Protein AF-A0AAE9FJ10-F1 (afdb_monomer)

Nearest PDB structures (foldseek):
  8vt9-assembly1_A  TM=3.790E-01  e=1.378E-01  Spirochaeta thermophila
  8vta-assembly1_A  TM=3.834E-01  e=5.615E-01  Spirochaeta thermophila
  8eow-assembly1_A  TM=3.444E-01  e=1.034E+00  Rattus norvegicus

Radius of gyration: 51.9 Å; Cα contacts (8 Å, |Δi|>4): 122; chains: 1; bounding box: 104×44×134 Å

Structure (mmCIF, N/CA/C/O backbone):
data_AF-A0AAE9FJ10-F1
#
_entry.id   AF-A0AAE9FJ10-F1
#
loop_
_atom_site.group_PDB
_atom_site.id
_atom_site.type_symbol
_atom_site.label_atom_id
_atom_site.label_alt_id
_atom_site.label_comp_id
_atom_site.label_asym_id
_atom_site.label_entity_id
_atom_site.label_seq_id
_atom_site.pdbx_PDB_ins_code
_atom_site.Cartn_x
_atom_site.Cartn_y
_atom_site.Cartn_z
_atom_site.occupancy
_atom_site.B_iso_or_equiv
_atom_site.auth_seq_id
_atom_site.auth_comp_id
_atom_site.auth_asym_id
_atom_site.auth_atom_id
_atom_site.pdbx_PDB_model_num
ATOM 1 N N . MET A 1 1 ? 11.210 -9.585 -12.252 1.00 78.69 1 MET A N 1
ATOM 2 C CA . MET A 1 1 ? 11.076 -10.349 -13.511 1.00 78.69 1 MET A CA 1
ATOM 3 C C . MET A 1 1 ? 10.636 -9.478 -14.686 1.00 78.69 1 MET A C 1
ATOM 5 O O . MET A 1 1 ? 11.387 -9.402 -15.641 1.00 78.69 1 MET A O 1
ATOM 9 N N . GLY A 1 2 ? 9.496 -8.771 -14.641 1.00 79.81 2 GLY A N 1
ATOM 10 C CA . GLY A 1 2 ? 9.079 -7.911 -15.772 1.00 79.81 2 GLY A CA 1
ATOM 11 C C . GLY A 1 2 ? 10.083 -6.798 -16.115 1.00 79.81 2 GLY A C 1
ATOM 12 O O . GLY A 1 2 ? 10.540 -6.700 -17.246 1.00 79.81 2 GLY A O 1
ATOM 13 N N . ALA A 1 3 ? 10.518 -6.027 -15.112 1.00 83.69 3 ALA A N 1
ATOM 14 C CA . ALA A 1 3 ? 11.478 -4.932 -15.294 1.00 83.69 3 ALA A CA 1
ATOM 15 C C . ALA A 1 3 ? 12.830 -5.382 -15.880 1.00 83.69 3 ALA A C 1
ATOM 17 O O . ALA A 1 3 ? 13.395 -4.701 -16.726 1.00 83.69 3 ALA A O 1
ATOM 18 N N . THR A 1 4 ? 13.336 -6.545 -15.462 1.00 85.75 4 THR A N 1
ATOM 19 C CA . THR A 1 4 ? 14.620 -7.083 -15.938 1.00 85.75 4 THR A CA 1
ATOM 20 C C . THR A 1 4 ? 14.556 -7.513 -17.401 1.00 85.75 4 THR A C 1
ATOM 22 O O . THR A 1 4 ? 15.515 -7.299 -18.131 1.00 85.75 4 THR A O 1
ATOM 25 N N . VAL A 1 5 ? 13.422 -8.068 -17.843 1.00 85.19 5 VAL A N 1
ATOM 26 C CA . VAL A 1 5 ? 13.208 -8.457 -19.248 1.00 85.19 5 VAL A CA 1
ATOM 27 C C . VAL A 1 5 ? 13.108 -7.225 -20.150 1.00 85.19 5 VAL A C 1
ATOM 29 O O . VAL A 1 5 ? 13.687 -7.212 -21.228 1.00 85.19 5 VAL A O 1
ATOM 32 N N . ILE A 1 6 ? 12.438 -6.166 -19.691 1.00 84.50 6 ILE A N 1
ATOM 33 C CA . ILE A 1 6 ? 12.304 -4.913 -20.451 1.00 84.50 6 ILE A CA 1
ATOM 34 C C . ILE A 1 6 ? 13.652 -4.206 -20.594 1.00 84.50 6 ILE A C 1
ATOM 36 O O . ILE A 1 6 ? 13.989 -3.749 -21.681 1.00 84.50 6 ILE A O 1
ATOM 40 N N . ILE A 1 7 ? 14.451 -4.162 -19.523 1.00 86.25 7 ILE A N 1
ATOM 41 C CA . ILE A 1 7 ? 15.819 -3.630 -19.592 1.00 86.25 7 ILE A CA 1
ATOM 42 C C . ILE A 1 7 ? 16.632 -4.426 -20.605 1.00 86.25 7 ILE A C 1
ATOM 44 O O . ILE A 1 7 ? 17.299 -3.828 -21.435 1.00 86.25 7 ILE A O 1
ATOM 48 N N . TRP A 1 8 ? 16.553 -5.755 -20.572 1.00 85.56 8 TRP A N 1
ATOM 49 C CA . TRP A 1 8 ? 17.304 -6.591 -21.503 1.00 85.56 8 TRP A CA 1
ATOM 50 C C . TRP A 1 8 ? 16.895 -6.370 -22.968 1.00 85.56 8 TRP A C 1
ATOM 52 O O . TRP A 1 8 ? 17.758 -6.280 -23.830 1.00 85.56 8 TRP A O 1
ATOM 62 N N . LEU A 1 9 ? 15.598 -6.224 -23.254 1.00 83.19 9 LEU A N 1
ATOM 63 C CA . LEU A 1 9 ? 15.103 -6.014 -24.620 1.00 83.19 9 LEU A CA 1
ATOM 64 C C . LEU A 1 9 ? 15.388 -4.609 -25.173 1.00 83.19 9 LEU A C 1
ATOM 66 O O . LEU A 1 9 ? 15.577 -4.460 -26.377 1.00 83.19 9 LEU A O 1
ATOM 70 N N . GLU A 1 10 ? 15.387 -3.581 -24.323 1.00 85.12 10 GLU A N 1
ATOM 71 C CA . GLU A 1 10 ? 15.365 -2.186 -24.780 1.00 85.12 10 GLU A CA 1
ATOM 72 C C . GLU A 1 10 ? 16.675 -1.428 -24.508 1.00 85.12 10 GLU A C 1
ATOM 74 O O . GLU A 1 10 ? 17.009 -0.488 -25.235 1.00 85.12 10 GLU A O 1
ATOM 79 N N . ALA A 1 11 ? 17.452 -1.823 -23.491 1.00 82.50 11 ALA A N 1
ATOM 80 C CA . ALA A 1 11 ? 18.671 -1.106 -23.122 1.00 82.50 11 ALA A CA 1
ATOM 81 C C . ALA A 1 11 ? 19.743 -1.186 -24.213 1.00 82.50 11 ALA A C 1
ATOM 83 O O . ALA A 1 11 ? 20.389 -0.174 -24.490 1.00 82.50 11 ALA A O 1
ATOM 84 N N . ASP A 1 12 ? 19.904 -2.347 -24.851 1.00 81.25 12 ASP A N 1
ATOM 85 C CA . ASP A 1 12 ? 20.911 -2.542 -25.896 1.00 81.25 12 ASP A CA 1
ATOM 86 C C . ASP A 1 12 ? 20.586 -1.705 -27.142 1.00 81.25 12 ASP A C 1
ATOM 88 O O . ASP A 1 12 ? 21.457 -1.003 -27.658 1.00 81.25 12 ASP A O 1
ATOM 92 N N . HIS A 1 13 ? 19.312 -1.656 -27.549 1.00 83.19 13 HIS A N 1
ATOM 93 C CA . HIS A 1 13 ? 18.869 -0.848 -28.687 1.00 83.19 13 HIS A CA 1
ATOM 94 C C . HIS A 1 13 ? 19.060 0.661 -28.450 1.00 83.19 13 HIS A C 1
ATOM 96 O O . HIS A 1 13 ? 19.569 1.381 -29.316 1.00 83.19 13 HIS A O 1
ATOM 102 N N . GLU A 1 14 ? 18.700 1.162 -27.261 1.00 81.75 14 GLU A N 1
ATOM 103 C CA . GLU A 1 14 ? 18.883 2.580 -26.927 1.00 81.75 14 GLU A CA 1
ATOM 104 C C . GLU A 1 14 ? 20.377 2.954 -26.862 1.00 81.75 14 GLU A C 1
ATOM 106 O O . GLU A 1 14 ? 20.779 4.033 -27.315 1.00 81.75 14 GLU A O 1
ATOM 111 N N . LEU A 1 15 ? 21.216 2.055 -26.335 1.00 82.00 15 LEU A N 1
ATOM 112 C CA . LEU A 1 15 ? 22.665 2.239 -26.267 1.00 82.00 15 LEU A CA 1
ATOM 113 C C . LEU A 1 15 ? 23.307 2.250 -27.653 1.00 82.00 15 LEU A C 1
ATOM 115 O O . LEU A 1 15 ? 24.164 3.096 -27.911 1.00 82.00 15 LEU A O 1
ATOM 119 N N . GLU A 1 16 ? 22.903 1.360 -28.554 1.00 82.75 16 GLU A N 1
ATOM 120 C CA . GLU A 1 16 ? 23.388 1.337 -29.936 1.00 82.75 16 GLU A CA 1
ATOM 121 C C . GLU A 1 16 ? 23.008 2.612 -30.692 1.00 82.75 16 GLU A C 1
ATOM 123 O O . GLU A 1 16 ? 23.864 3.223 -31.337 1.00 82.75 16 GLU A O 1
ATOM 128 N N . GLY A 1 17 ? 21.770 3.090 -30.535 1.00 82.31 17 GLY A N 1
ATOM 129 C CA . GLY A 1 17 ? 21.327 4.352 -31.130 1.00 82.31 17 GLY A CA 1
ATOM 130 C C . GLY A 1 17 ? 22.116 5.564 -30.622 1.00 82.31 17 GLY A C 1
ATOM 131 O O . GLY A 1 17 ? 22.487 6.443 -31.407 1.00 82.31 17 GLY A O 1
ATOM 132 N N . LYS A 1 18 ? 22.427 5.614 -29.318 1.00 82.44 18 LYS A N 1
ATOM 133 C CA . LYS A 1 18 ? 23.282 6.667 -28.738 1.00 82.44 18 LYS A CA 1
ATOM 134 C C . LYS A 1 18 ? 24.721 6.557 -29.233 1.00 82.44 18 LYS A C 1
ATOM 136 O O . LYS A 1 18 ? 25.281 7.562 -29.663 1.00 82.44 18 LYS A O 1
ATOM 141 N N . LYS A 1 19 ? 25.296 5.352 -29.245 1.00 82.69 19 LYS A N 1
ATOM 142 C CA . LYS A 1 19 ? 26.654 5.099 -29.750 1.00 82.69 19 LYS A CA 1
ATOM 143 C C . LYS A 1 19 ? 26.796 5.495 -31.216 1.00 82.69 19 LYS A C 1
ATOM 145 O O . LYS A 1 19 ? 27.788 6.124 -31.560 1.00 82.69 19 LYS A O 1
ATOM 150 N N . ALA A 1 20 ? 25.811 5.196 -32.063 1.00 84.69 20 ALA A N 1
ATOM 151 C CA . ALA A 1 20 ? 25.829 5.579 -33.474 1.00 84.69 20 ALA A CA 1
ATOM 152 C C . ALA A 1 20 ? 25.825 7.106 -33.661 1.00 84.69 20 ALA A C 1
ATOM 154 O O . ALA A 1 20 ? 26.618 7.635 -34.438 1.00 84.69 20 ALA A O 1
ATOM 155 N N . LYS A 1 21 ? 24.990 7.828 -32.901 1.00 84.06 21 LYS A N 1
ATOM 156 C CA . LYS A 1 21 ? 24.951 9.301 -32.925 1.00 84.06 21 LYS A CA 1
ATOM 157 C C . LYS A 1 21 ? 26.257 9.916 -32.429 1.00 84.06 21 LYS A C 1
ATOM 159 O O . LYS A 1 21 ? 26.791 10.810 -33.075 1.00 84.06 21 LYS A O 1
ATOM 164 N N . VAL A 1 22 ? 26.784 9.419 -31.310 1.00 83.69 22 VAL A N 1
ATOM 165 C CA . VAL A 1 22 ? 28.058 9.888 -30.745 1.00 83.69 22 VAL A CA 1
ATOM 166 C C . VAL A 1 22 ? 29.213 9.592 -31.699 1.00 83.69 22 VAL A C 1
ATOM 168 O O . VAL A 1 22 ? 30.055 10.459 -31.906 1.00 83.69 22 VAL A O 1
ATOM 171 N N . LYS A 1 23 ? 29.225 8.418 -32.341 1.00 84.25 23 LYS A N 1
ATOM 172 C CA . LYS A 1 23 ? 30.220 8.060 -33.357 1.00 84.25 23 LYS A CA 1
ATOM 173 C C . LYS A 1 23 ? 30.175 9.018 -34.546 1.00 84.25 23 LYS A C 1
ATOM 175 O O . LYS A 1 23 ? 31.208 9.551 -34.911 1.00 84.25 23 LYS A O 1
ATOM 180 N N . HIS A 1 24 ? 28.991 9.311 -35.079 1.00 84.75 24 HIS A N 1
ATOM 181 C CA . HIS A 1 24 ? 28.839 10.267 -3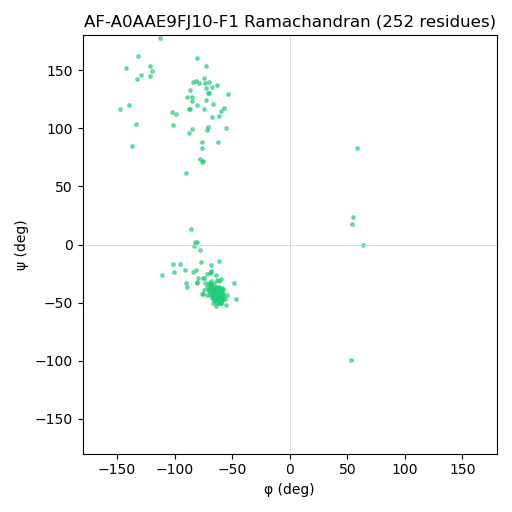6.179 1.00 84.75 24 HIS A CA 1
ATOM 182 C C . HIS A 1 24 ? 29.346 11.671 -35.811 1.00 84.75 24 HIS A C 1
ATOM 184 O O . HIS A 1 24 ? 30.026 12.328 -36.593 1.00 84.75 24 HIS A O 1
ATOM 190 N N . VAL A 1 25 ? 29.037 12.130 -34.597 1.00 84.38 25 VAL A N 1
ATOM 191 C CA . VAL A 1 25 ? 29.539 13.406 -34.075 1.00 84.38 25 VAL A CA 1
ATOM 192 C C . VAL A 1 25 ? 31.066 13.379 -33.954 1.00 84.38 25 VAL A C 1
ATOM 194 O O . VAL A 1 25 ? 31.731 14.316 -34.389 1.00 84.38 25 VAL A O 1
ATOM 197 N N . PHE A 1 26 ? 31.629 12.296 -33.420 1.00 82.44 26 PHE A N 1
ATOM 198 C CA . PHE A 1 26 ? 33.073 12.106 -33.305 1.00 82.44 26 PHE A CA 1
ATOM 199 C C . PHE A 1 26 ? 33.769 12.080 -34.673 1.00 82.44 26 PHE A C 1
ATOM 201 O O . PHE A 1 26 ? 34.799 12.730 -34.839 1.00 82.44 26 PHE A O 1
ATOM 208 N N . ASP A 1 27 ? 33.179 11.411 -35.665 1.00 85.50 27 ASP A N 1
ATOM 209 C CA . ASP A 1 27 ? 33.692 11.360 -37.034 1.00 85.50 27 ASP A CA 1
ATOM 210 C C . ASP A 1 27 ? 33.761 12.779 -37.637 1.00 85.50 27 ASP A C 1
ATOM 212 O O . ASP A 1 27 ? 34.800 13.158 -38.181 1.00 85.50 27 ASP A O 1
ATOM 216 N N . ILE A 1 28 ? 32.729 13.615 -37.443 1.00 85.69 28 ILE A N 1
ATOM 217 C CA . ILE A 1 28 ? 32.726 15.028 -37.876 1.00 85.69 28 ILE A CA 1
ATOM 218 C C . ILE A 1 28 ? 33.820 15.837 -37.168 1.00 85.69 28 ILE A C 1
ATOM 220 O O . ILE A 1 28 ? 34.573 16.560 -37.820 1.00 85.69 28 ILE A O 1
ATOM 224 N N . TYR A 1 29 ? 33.941 15.720 -35.843 1.00 80.62 29 TYR A N 1
ATOM 225 C CA . TYR A 1 29 ? 34.982 16.437 -35.101 1.00 80.62 29 TYR A CA 1
ATOM 226 C C . TYR A 1 29 ? 36.383 16.022 -35.544 1.00 80.62 29 TYR A C 1
ATOM 228 O O . TYR A 1 29 ? 37.241 16.883 -35.713 1.00 80.62 29 TYR A O 1
ATOM 236 N N . SER A 1 30 ? 36.610 14.729 -35.780 1.00 75.19 30 SER A N 1
ATOM 237 C CA . SER A 1 30 ? 37.900 14.228 -36.256 1.00 75.19 30 SER A CA 1
ATOM 238 C C . SER A 1 30 ? 38.261 14.791 -37.634 1.00 75.19 30 SER A C 1
ATOM 240 O O . SER A 1 30 ? 39.413 15.153 -37.860 1.00 75.19 30 SER A O 1
ATOM 242 N N . GLN A 1 31 ? 37.277 14.953 -38.528 1.00 83.62 31 GLN A N 1
ATOM 243 C CA . GLN A 1 31 ? 37.478 15.598 -39.826 1.00 83.62 31 GLN A CA 1
ATOM 244 C C . GLN A 1 31 ? 37.866 17.068 -39.663 1.00 83.62 31 GLN A C 1
ATOM 246 O O . GLN A 1 31 ? 38.857 17.496 -40.249 1.00 83.62 31 GLN A O 1
ATOM 251 N N . ILE A 1 32 ? 37.142 17.816 -38.823 1.00 82.31 32 ILE A N 1
ATOM 252 C CA . ILE A 1 32 ? 37.428 19.233 -38.560 1.00 82.31 32 ILE A CA 1
ATOM 253 C C . ILE A 1 32 ? 38.824 19.394 -37.947 1.00 82.31 32 ILE A C 1
ATOM 255 O O . ILE A 1 32 ? 39.606 20.215 -38.416 1.00 82.31 32 ILE A O 1
ATOM 259 N N . ILE A 1 33 ? 39.164 18.589 -36.937 1.00 77.12 33 ILE A N 1
ATOM 260 C CA . ILE A 1 33 ? 40.467 18.640 -36.263 1.00 77.12 33 ILE A CA 1
ATOM 261 C C . ILE A 1 33 ? 41.593 18.335 -37.258 1.00 77.12 33 ILE A C 1
ATOM 263 O O . ILE A 1 33 ? 42.523 19.132 -37.383 1.00 77.12 33 ILE A O 1
ATOM 267 N N . ASN A 1 34 ? 41.479 17.254 -38.034 1.00 75.44 34 ASN A N 1
ATOM 268 C CA . ASN A 1 34 ? 42.475 16.897 -39.047 1.00 75.44 34 ASN A CA 1
ATOM 269 C C . ASN A 1 34 ? 42.652 18.004 -40.100 1.00 75.44 34 ASN A C 1
ATOM 271 O O . ASN A 1 34 ? 43.779 18.308 -40.491 1.00 75.44 34 ASN A O 1
ATOM 275 N N . GLU A 1 35 ? 41.562 18.654 -40.522 1.00 79.00 35 GLU A N 1
ATOM 276 C CA . GLU A 1 35 ? 41.611 19.775 -41.465 1.00 79.00 35 GLU A CA 1
ATOM 277 C C . GLU A 1 35 ? 42.257 21.030 -40.845 1.00 79.00 35 GLU A C 1
ATOM 279 O O . GLU A 1 35 ? 43.009 21.743 -41.513 1.00 79.00 35 GLU A O 1
ATOM 284 N N . THR A 1 36 ? 42.016 21.299 -39.558 1.00 73.88 36 THR A N 1
ATOM 285 C CA . THR A 1 36 ? 42.642 22.425 -38.843 1.00 73.88 36 THR A CA 1
ATOM 286 C C . THR A 1 36 ? 44.136 22.213 -38.591 1.00 73.88 36 THR A C 1
ATOM 288 O O . THR A 1 36 ? 44.913 23.145 -38.790 1.00 73.88 36 THR A O 1
ATOM 291 N N . ILE A 1 37 ? 44.564 20.994 -38.246 1.00 70.12 37 ILE A N 1
ATOM 292 C CA . ILE A 1 37 ? 45.979 20.647 -38.034 1.00 70.12 37 ILE A CA 1
ATOM 293 C C . ILE A 1 37 ? 46.754 20.737 -39.355 1.00 70.12 37 ILE A C 1
ATOM 295 O O . ILE A 1 37 ? 47.835 21.328 -39.393 1.00 70.12 37 ILE A O 1
ATOM 299 N N . ALA A 1 38 ? 46.169 20.252 -40.459 1.00 71.75 38 ALA A N 1
ATOM 300 C CA . ALA A 1 38 ? 46.759 20.366 -41.794 1.00 71.75 38 ALA A CA 1
ATOM 301 C C . ALA A 1 38 ? 46.981 21.826 -42.231 1.00 71.75 38 ALA A C 1
ATOM 303 O O . ALA A 1 38 ? 47.912 22.110 -42.984 1.00 71.75 38 ALA A O 1
ATOM 304 N N . ARG A 1 39 ? 46.153 22.764 -41.747 1.00 73.75 39 ARG A N 1
ATOM 305 C CA . ARG A 1 39 ? 46.313 24.204 -42.003 1.00 73.75 39 ARG A CA 1
ATOM 306 C C . ARG A 1 39 ? 47.284 24.906 -41.051 1.00 73.75 39 ARG A C 1
ATOM 308 O O . ARG A 1 39 ? 47.778 25.971 -41.414 1.00 73.75 39 ARG A O 1
ATOM 315 N N . ARG A 1 40 ? 47.528 24.375 -39.847 1.00 68.81 40 ARG A N 1
ATOM 316 C CA . ARG A 1 40 ? 48.243 25.098 -38.778 1.00 68.81 40 ARG A CA 1
ATOM 317 C C . ARG A 1 40 ? 49.715 24.719 -38.621 1.00 68.81 40 ARG A C 1
ATOM 319 O O . ARG A 1 40 ? 50.472 25.552 -38.144 1.00 68.81 40 ARG A O 1
ATOM 326 N N . GLY A 1 41 ? 50.141 23.530 -39.049 1.00 62.22 41 GLY A N 1
ATOM 327 C CA . GLY A 1 41 ? 51.563 23.153 -39.119 1.00 62.22 41 GLY A CA 1
ATOM 328 C C . GLY A 1 41 ? 52.331 23.085 -37.788 1.00 62.22 41 GLY A C 1
ATOM 329 O O . GLY A 1 41 ? 53.507 22.741 -37.813 1.00 62.22 41 GLY A O 1
ATOM 330 N N . ASP A 1 42 ? 51.697 23.367 -36.648 1.00 60.97 42 ASP A N 1
ATOM 331 C CA . ASP A 1 42 ? 52.296 23.275 -35.316 1.00 60.97 42 ASP A CA 1
ATOM 332 C C . ASP A 1 42 ? 51.266 22.688 -34.336 1.00 60.97 42 ASP A C 1
ATOM 334 O O . ASP A 1 42 ? 50.144 23.194 -34.212 1.00 60.97 42 ASP A O 1
ATOM 338 N N . GLY A 1 43 ? 51.611 21.549 -33.733 1.00 62.72 43 GLY A N 1
ATOM 339 C CA . GLY A 1 43 ? 50.733 20.737 -32.890 1.00 62.72 43 GLY A CA 1
ATOM 340 C C . GLY A 1 43 ? 50.729 21.244 -31.453 1.00 62.72 43 GLY A C 1
ATOM 341 O O . GLY A 1 43 ? 51.642 20.947 -30.689 1.00 62.72 43 GLY A O 1
ATOM 342 N N . GLY A 1 44 ? 49.707 22.021 -31.092 1.00 58.62 44 GLY A N 1
ATOM 343 C CA . GLY A 1 44 ? 49.563 22.602 -29.757 1.00 58.62 44 GLY A CA 1
ATOM 344 C C . GLY A 1 44 ? 48.867 21.683 -28.743 1.00 58.62 44 GLY A C 1
ATOM 345 O O . GLY A 1 44 ? 47.775 21.174 -28.985 1.00 58.62 44 GLY A O 1
ATOM 346 N N . GLU A 1 45 ? 49.454 21.571 -27.550 1.00 62.19 45 GLU A N 1
ATOM 347 C CA . GLU A 1 45 ? 49.000 20.791 -26.378 1.00 62.19 45 GLU A CA 1
ATOM 348 C C . GLU A 1 45 ? 47.621 21.220 -25.800 1.00 62.19 45 GLU A C 1
ATOM 350 O O . GLU A 1 45 ? 46.970 20.488 -25.046 1.00 62.19 45 GLU A O 1
ATOM 355 N N . SER A 1 46 ? 47.108 22.392 -26.197 1.00 60.28 46 SER A N 1
ATOM 356 C CA . SER A 1 46 ? 45.763 22.880 -25.842 1.00 60.28 46 SER A CA 1
ATOM 357 C C . SER A 1 46 ? 44.622 22.133 -26.545 1.00 60.28 46 SER A C 1
ATOM 359 O O . SER A 1 46 ? 43.497 22.083 -26.035 1.00 60.28 46 SER A O 1
ATOM 361 N N . ASP A 1 47 ? 44.891 21.547 -27.711 1.00 66.50 47 ASP A N 1
ATOM 362 C CA . ASP A 1 47 ? 43.858 20.897 -28.521 1.00 66.50 47 ASP A CA 1
ATOM 363 C C . ASP A 1 47 ? 43.559 19.483 -27.990 1.00 66.50 47 ASP A C 1
ATOM 365 O O . ASP A 1 47 ? 42.404 19.049 -27.971 1.00 66.50 47 ASP A O 1
ATOM 369 N N . GLU A 1 48 ? 44.564 18.803 -27.425 1.00 67.62 48 GLU A N 1
ATOM 370 C CA . GLU A 1 48 ? 44.417 17.476 -26.809 1.00 67.62 48 GLU A CA 1
ATOM 371 C C . GLU A 1 48 ? 43.625 17.517 -25.493 1.00 67.62 48 GLU A C 1
ATOM 373 O O . GLU A 1 48 ? 42.760 16.670 -25.243 1.00 67.62 48 GLU A O 1
ATOM 378 N N . THR A 1 49 ? 43.856 18.536 -24.660 1.00 69.81 49 THR A N 1
ATOM 379 C CA . THR A 1 49 ? 43.102 18.739 -23.411 1.00 69.81 49 THR A CA 1
ATOM 380 C C . THR A 1 49 ? 41.639 19.083 -23.689 1.00 69.81 49 THR A C 1
ATOM 382 O O . THR A 1 49 ? 40.739 18.534 -23.044 1.00 69.81 49 THR A O 1
ATOM 385 N N . THR A 1 50 ? 41.380 19.907 -24.707 1.00 71.06 50 THR A N 1
ATOM 386 C CA . THR A 1 50 ? 40.020 20.250 -25.148 1.00 71.06 50 THR A CA 1
ATOM 387 C C . THR A 1 50 ? 39.292 19.031 -25.728 1.00 71.06 50 THR A C 1
ATOM 389 O O . THR A 1 50 ? 38.140 18.770 -25.370 1.00 71.06 50 THR A O 1
ATOM 392 N N . ALA A 1 51 ? 39.971 18.218 -26.544 1.00 71.44 51 ALA A N 1
ATOM 393 C CA . ALA A 1 51 ? 39.418 16.972 -27.074 1.00 71.44 51 ALA A CA 1
ATOM 394 C C . ALA A 1 51 ? 39.076 15.970 -25.957 1.00 71.44 51 ALA A C 1
ATOM 396 O O . ALA A 1 51 ? 37.997 15.373 -25.963 1.00 71.44 51 ALA A O 1
ATOM 397 N N . CYS A 1 52 ? 39.944 15.825 -24.951 1.00 70.56 52 CYS A N 1
ATOM 398 C CA . CYS A 1 52 ? 39.720 14.922 -23.821 1.00 70.56 52 CYS A CA 1
ATOM 399 C C . CYS A 1 52 ? 38.491 15.324 -22.981 1.00 70.56 52 CYS A C 1
ATOM 401 O O . CYS A 1 52 ? 37.683 14.468 -22.606 1.00 70.56 52 CYS A O 1
ATOM 403 N N . ILE A 1 53 ? 38.290 16.626 -22.745 1.00 76.62 53 ILE A N 1
ATOM 404 C CA . ILE A 1 53 ? 37.113 17.160 -22.038 1.00 76.62 53 ILE A CA 1
ATOM 405 C C . ILE A 1 53 ? 35.822 16.882 -22.821 1.00 76.62 53 ILE A C 1
ATOM 407 O O . ILE A 1 53 ? 34.830 16.441 -22.235 1.00 76.62 53 ILE A O 1
ATOM 411 N N . ILE A 1 54 ? 35.834 17.067 -24.145 1.00 73.38 54 ILE A N 1
ATOM 412 C CA . ILE A 1 54 ? 34.678 16.779 -25.009 1.00 73.38 54 ILE A CA 1
ATOM 413 C C . ILE A 1 54 ? 34.359 15.280 -25.005 1.00 73.38 54 ILE A C 1
ATOM 415 O O . ILE A 1 54 ? 33.198 14.902 -24.851 1.00 73.38 54 ILE A O 1
ATOM 419 N N . ILE A 1 55 ? 35.376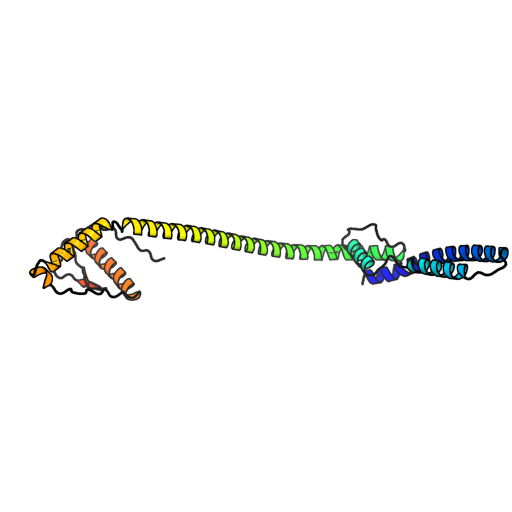 14.418 -25.099 1.00 73.50 55 ILE A N 1
ATOM 420 C CA . ILE A 1 55 ? 35.206 12.958 -25.038 1.00 73.50 55 ILE A CA 1
ATOM 421 C C . ILE A 1 55 ? 34.617 12.535 -23.688 1.00 73.50 55 ILE A C 1
ATOM 423 O O . ILE A 1 55 ? 33.749 11.661 -23.647 1.00 73.50 55 ILE A O 1
ATOM 427 N N . LYS A 1 56 ? 35.052 13.154 -22.584 1.00 75.75 56 LYS A N 1
ATOM 428 C CA . LYS A 1 56 ? 34.516 12.879 -21.246 1.00 75.75 56 LYS A CA 1
ATOM 429 C C . LYS A 1 56 ? 33.052 13.312 -21.120 1.00 75.75 56 LYS A C 1
ATOM 431 O O . LYS A 1 56 ? 32.222 12.495 -20.739 1.00 75.75 56 LYS A O 1
ATOM 436 N N . SER A 1 57 ? 32.725 14.525 -21.565 1.00 70.31 57 SER A N 1
ATOM 437 C CA . SER A 1 57 ? 31.349 15.042 -21.593 1.00 70.31 57 SER A CA 1
ATOM 438 C C . SER A 1 57 ? 30.412 14.187 -22.466 1.00 70.31 57 SER A C 1
ATOM 440 O O . SER A 1 57 ? 29.297 13.859 -22.062 1.00 70.31 57 SER A O 1
ATOM 442 N N . SER A 1 58 ? 30.885 13.719 -23.629 1.00 69.38 58 SER A N 1
ATOM 443 C CA . SER A 1 58 ? 30.124 12.799 -24.492 1.00 69.38 58 SER A CA 1
ATOM 444 C C . SER A 1 58 ? 29.890 11.430 -23.845 1.00 69.38 58 SER A C 1
ATOM 446 O O . SER A 1 58 ? 28.854 10.803 -24.069 1.00 69.38 58 SER A O 1
ATOM 448 N N . ARG A 1 59 ? 30.839 10.957 -23.027 1.00 67.69 59 ARG A N 1
ATOM 449 C CA . ARG A 1 59 ? 30.746 9.665 -22.335 1.00 67.69 59 ARG A CA 1
ATOM 450 C C . ARG A 1 59 ? 29.711 9.689 -21.213 1.00 67.69 59 ARG A C 1
ATOM 452 O O . ARG A 1 59 ? 28.975 8.716 -21.062 1.00 67.69 59 ARG A O 1
ATOM 459 N N . ASP A 1 60 ? 29.600 10.807 -20.504 1.00 66.00 60 ASP A N 1
ATOM 460 C CA . ASP A 1 60 ? 28.640 10.982 -19.409 1.00 66.00 60 ASP A CA 1
ATOM 461 C C . ASP A 1 60 ? 27.176 11.030 -19.912 1.00 66.00 60 ASP A C 1
ATOM 463 O O . ASP A 1 60 ? 26.248 10.642 -19.199 1.00 66.00 60 ASP A O 1
ATOM 467 N N . GLY A 1 61 ? 26.955 11.385 -21.185 1.00 65.38 61 GLY A N 1
ATOM 468 C CA . GLY A 1 61 ? 25.645 11.340 -21.852 1.00 65.38 61 GLY A CA 1
ATOM 469 C C . GLY A 1 61 ? 25.175 9.950 -22.318 1.00 65.38 61 GLY A C 1
ATOM 470 O O . GLY A 1 61 ? 24.051 9.818 -22.808 1.00 65.38 61 GLY A O 1
ATOM 471 N N . MET A 1 62 ? 25.994 8.898 -22.182 1.00 65.56 62 MET A N 1
ATOM 472 C CA . MET A 1 62 ? 25.668 7.539 -22.656 1.00 65.56 62 MET A CA 1
ATOM 473 C C . MET A 1 62 ? 24.850 6.696 -21.663 1.00 65.56 62 MET A C 1
ATOM 475 O O . MET A 1 62 ? 24.721 5.485 -21.837 1.00 65.56 62 MET A O 1
ATOM 479 N N . THR A 1 63 ? 24.276 7.299 -20.624 1.00 69.50 63 THR A N 1
ATOM 480 C CA . THR A 1 63 ? 23.426 6.576 -19.670 1.00 69.50 63 THR A CA 1
ATOM 481 C C . THR A 1 63 ? 22.090 6.184 -20.314 1.00 69.50 63 THR A C 1
ATOM 483 O O . THR A 1 63 ? 21.430 6.986 -20.979 1.00 69.50 63 THR A O 1
ATOM 486 N N . THR A 1 64 ? 21.693 4.918 -20.179 1.00 77.06 64 THR A N 1
ATOM 487 C CA . THR A 1 64 ? 20.413 4.397 -20.692 1.00 77.06 64 THR A CA 1
ATOM 488 C C . THR A 1 64 ? 19.251 4.973 -19.885 1.00 77.06 64 THR A C 1
ATOM 490 O O . THR A 1 64 ? 19.339 5.065 -18.660 1.00 77.06 64 THR A O 1
ATOM 493 N N . ARG A 1 65 ? 18.136 5.337 -20.536 1.00 80.50 65 ARG A N 1
ATOM 494 C CA . ARG A 1 65 ? 16.936 5.811 -19.816 1.00 80.50 65 ARG A CA 1
ATOM 495 C C . ARG A 1 65 ? 16.276 4.675 -19.024 1.00 80.50 65 ARG A C 1
ATOM 497 O O . ARG A 1 65 ? 15.641 4.911 -17.998 1.00 80.50 65 ARG A O 1
ATOM 504 N N . TRP A 1 66 ? 16.500 3.435 -19.456 1.00 84.81 66 TRP A N 1
ATOM 505 C CA . TRP A 1 66 ? 16.083 2.198 -18.798 1.00 84.81 66 TRP A CA 1
ATOM 506 C C . TRP A 1 66 ? 16.976 1.827 -17.612 1.00 84.81 66 TRP A C 1
ATOM 508 O O . TRP A 1 66 ? 17.777 0.896 -17.661 1.00 84.81 66 TRP A O 1
ATOM 518 N N . THR A 1 67 ? 16.820 2.557 -16.510 1.00 87.12 67 THR A N 1
ATOM 519 C CA . THR A 1 67 ? 17.352 2.137 -15.205 1.00 87.12 67 THR A CA 1
ATOM 520 C C . THR A 1 67 ? 16.424 1.114 -14.545 1.00 87.12 67 THR A C 1
ATOM 522 O O . THR A 1 67 ? 15.238 1.036 -14.868 1.00 87.12 67 THR A O 1
ATOM 525 N N . PHE A 1 68 ? 16.928 0.346 -13.572 1.00 86.50 68 PHE A N 1
ATOM 526 C CA . PHE A 1 68 ? 16.112 -0.630 -12.836 1.00 86.50 68 PHE A CA 1
ATOM 527 C C . PHE A 1 68 ? 14.851 -0.015 -12.211 1.00 86.50 68 PHE A C 1
ATOM 529 O O . PHE A 1 68 ? 13.759 -0.578 -12.316 1.00 86.50 68 PHE A O 1
ATOM 536 N N . ALA A 1 69 ? 14.990 1.169 -11.608 1.00 89.19 69 ALA A N 1
ATOM 537 C CA . ALA A 1 69 ? 13.870 1.907 -11.036 1.00 89.19 69 ALA A CA 1
ATOM 538 C C . ALA A 1 69 ? 12.868 2.335 -12.119 1.00 89.19 69 ALA A C 1
ATOM 540 O O . ALA A 1 69 ? 11.676 2.065 -11.981 1.00 89.19 69 ALA A O 1
ATOM 541 N N . ALA A 1 70 ? 13.344 2.922 -13.224 1.00 87.88 70 ALA A N 1
ATOM 542 C CA . ALA A 1 70 ? 12.487 3.352 -14.328 1.00 87.88 70 ALA A CA 1
ATOM 543 C C . ALA A 1 70 ? 11.727 2.177 -14.966 1.00 87.88 70 ALA A C 1
ATOM 545 O O . ALA A 1 70 ? 10.521 2.269 -15.176 1.00 87.88 70 ALA A O 1
ATOM 546 N N . ALA A 1 71 ? 12.392 1.043 -15.197 1.00 89.56 71 ALA A N 1
ATOM 547 C CA . ALA A 1 71 ? 11.763 -0.152 -15.757 1.00 89.56 71 ALA A CA 1
ATOM 548 C C . ALA A 1 71 ? 10.754 -0.802 -14.795 1.00 89.56 71 ALA A C 1
ATOM 550 O O . ALA A 1 71 ? 9.738 -1.339 -15.232 1.00 89.56 71 ALA A O 1
ATOM 551 N N . THR A 1 72 ? 11.005 -0.744 -13.484 1.00 90.31 72 THR A N 1
ATOM 552 C CA . THR A 1 72 ? 10.068 -1.247 -12.466 1.00 90.31 72 THR A CA 1
ATOM 553 C C . THR A 1 72 ? 8.823 -0.375 -12.379 1.00 90.31 72 THR A C 1
ATOM 555 O O . THR A 1 72 ? 7.712 -0.900 -12.352 1.00 90.31 72 THR A O 1
ATOM 558 N N . LEU A 1 73 ? 8.991 0.948 -12.403 1.00 90.06 73 LEU A N 1
ATOM 559 C CA . LEU A 1 73 ? 7.878 1.895 -12.456 1.00 90.06 73 LEU A CA 1
ATOM 560 C C . LEU A 1 73 ? 7.093 1.769 -13.768 1.00 90.06 73 LEU A C 1
ATOM 562 O O . LEU A 1 73 ? 5.864 1.792 -13.756 1.00 90.06 73 LEU A O 1
ATOM 566 N N . TYR A 1 74 ? 7.779 1.559 -14.891 1.00 90.00 74 TYR A N 1
ATOM 567 C CA . TYR A 1 74 ? 7.131 1.279 -16.168 1.00 90.00 74 TYR A CA 1
ATOM 568 C C . TYR A 1 74 ? 6.302 -0.014 -16.101 1.00 90.00 74 TYR A C 1
ATOM 570 O O . TYR A 1 74 ? 5.110 0.003 -16.389 1.00 90.00 74 TYR A O 1
ATOM 578 N N . ALA A 1 75 ? 6.881 -1.116 -15.615 1.00 90.44 75 ALA A N 1
ATOM 579 C CA . ALA A 1 75 ? 6.156 -2.374 -15.443 1.00 90.44 75 ALA A CA 1
ATOM 580 C C . ALA A 1 75 ? 4.936 -2.218 -14.516 1.00 90.44 75 ALA A C 1
ATOM 582 O O . ALA A 1 75 ? 3.858 -2.724 -14.823 1.00 90.44 75 ALA A O 1
ATOM 583 N N . LEU A 1 76 ? 5.081 -1.477 -13.413 1.00 91.12 76 LEU A N 1
ATOM 584 C CA . LEU A 1 76 ? 3.978 -1.181 -12.502 1.00 91.12 76 LEU A CA 1
ATOM 585 C C . LEU A 1 76 ? 2.851 -0.422 -13.211 1.00 91.12 76 LEU A C 1
ATOM 587 O O . LEU A 1 76 ? 1.696 -0.789 -13.054 1.00 91.12 76 LEU A O 1
ATOM 591 N N . THR A 1 77 ? 3.177 0.587 -14.018 1.00 91.38 77 THR A N 1
ATOM 592 C CA . THR A 1 77 ? 2.176 1.451 -14.669 1.00 91.38 77 THR A CA 1
ATOM 593 C C . THR A 1 77 ? 1.461 0.782 -15.839 1.00 91.38 77 THR A C 1
ATOM 595 O O . THR A 1 77 ? 0.290 1.080 -16.079 1.00 91.38 77 THR A O 1
ATOM 598 N N . VAL A 1 78 ? 2.128 -0.156 -16.523 1.00 91.56 78 VAL A N 1
ATOM 599 C CA . VAL A 1 78 ? 1.502 -1.071 -17.493 1.00 91.56 78 VAL A CA 1
ATOM 600 C C . VAL A 1 78 ? 0.495 -1.970 -16.784 1.00 91.56 78 VAL A C 1
ATOM 602 O O . VAL A 1 78 ? -0.649 -2.090 -17.215 1.00 91.56 78 VAL A O 1
ATOM 605 N N . ILE A 1 79 ? 0.904 -2.566 -15.665 1.00 92.06 79 ILE A N 1
ATOM 606 C CA . ILE A 1 79 ? 0.059 -3.461 -14.881 1.00 92.06 79 ILE A CA 1
ATOM 607 C C . ILE A 1 79 ? -1.143 -2.715 -14.257 1.00 92.06 79 ILE A C 1
ATOM 609 O O . ILE A 1 79 ? -2.252 -3.246 -14.242 1.00 92.06 79 ILE A O 1
ATOM 613 N N . THR A 1 80 ? -0.958 -1.487 -13.761 1.00 91.25 80 THR A N 1
ATOM 614 C CA . THR A 1 80 ? -2.041 -0.665 -13.187 1.00 91.25 80 THR A CA 1
ATOM 615 C C . THR A 1 80 ? -2.865 0.076 -14.238 1.00 91.25 80 THR A C 1
ATOM 617 O O . THR A 1 80 ? -3.778 0.816 -13.873 1.00 91.25 80 THR A O 1
ATOM 620 N N . SER A 1 81 ? -2.577 -0.101 -15.533 1.00 90.81 81 SER A N 1
ATOM 621 C CA . SER A 1 81 ? -3.224 0.600 -16.656 1.00 90.81 81 SER A CA 1
ATOM 622 C C . SER A 1 81 ? -3.191 2.134 -16.563 1.00 90.81 81 SER A C 1
ATOM 624 O O . SER A 1 81 ? -4.018 2.816 -17.159 1.00 90.81 81 SER A O 1
ATOM 626 N N . THR A 1 82 ? -2.236 2.697 -15.816 1.00 91.75 82 THR A N 1
ATOM 627 C CA . THR A 1 82 ? -2.090 4.155 -15.674 1.00 91.75 82 THR A CA 1
ATOM 628 C C . THR A 1 82 ? -1.472 4.766 -16.927 1.00 91.75 82 THR A C 1
ATOM 630 O O . THR A 1 82 ? -1.933 5.809 -17.373 1.00 91.75 82 THR A O 1
ATOM 633 N N . GLY A 1 83 ? -0.444 4.106 -17.481 1.00 82.69 83 GLY A N 1
ATOM 634 C CA . GLY A 1 83 ? 0.224 4.499 -18.726 1.00 82.69 83 GLY A CA 1
ATOM 635 C C . GLY A 1 83 ? 0.834 5.906 -18.704 1.00 82.69 83 GLY A C 1
ATOM 636 O O . GLY A 1 83 ? 0.238 6.848 -19.215 1.00 82.69 83 GLY A O 1
ATOM 637 N N . TYR A 1 84 ? 2.046 6.061 -18.160 1.00 80.75 84 TYR A N 1
ATOM 638 C CA . 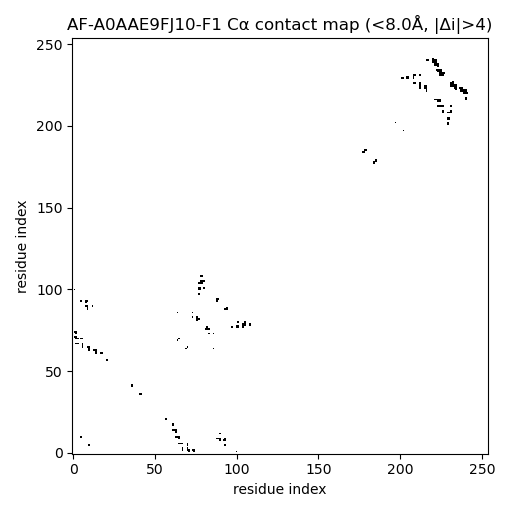TYR A 1 84 ? 2.781 7.331 -18.263 1.00 80.75 84 TYR A CA 1
ATOM 639 C C . TYR A 1 84 ? 3.547 7.446 -19.592 1.00 80.75 84 TYR A C 1
ATOM 641 O O . TYR A 1 84 ? 4.201 6.497 -20.015 1.00 80.75 84 TYR A O 1
ATOM 649 N N . ASP A 1 85 ? 3.546 8.638 -20.197 1.00 68.94 85 ASP A N 1
ATOM 650 C CA . ASP A 1 85 ? 4.192 8.935 -21.494 1.00 68.94 85 ASP A CA 1
ATOM 651 C C . ASP A 1 85 ? 5.718 9.175 -21.409 1.00 68.94 85 ASP A C 1
ATOM 653 O O . ASP A 1 85 ? 6.390 9.483 -22.387 1.00 68.94 85 ASP A O 1
ATOM 657 N N . HIS A 1 86 ? 6.322 9.060 -20.224 1.00 73.75 86 HIS A N 1
ATOM 658 C CA . HIS A 1 86 ? 7.738 9.412 -20.058 1.00 73.75 86 HIS A CA 1
ATOM 659 C C . HIS A 1 86 ? 8.709 8.366 -20.641 1.00 73.75 86 HIS A C 1
ATOM 661 O O . HIS A 1 86 ? 9.836 8.707 -21.023 1.00 73.75 86 HIS A O 1
ATOM 667 N N . VAL A 1 87 ? 8.296 7.093 -20.678 1.00 77.38 87 VAL A N 1
ATOM 668 C CA . VAL A 1 87 ? 9.125 5.962 -21.114 1.00 77.38 87 VAL A CA 1
ATOM 669 C C . VAL A 1 87 ? 8.235 4.913 -21.782 1.00 77.38 87 VAL A C 1
ATOM 671 O O . VAL A 1 87 ? 7.377 4.323 -21.131 1.00 77.38 87 VAL A O 1
ATOM 674 N N . THR A 1 88 ? 8.452 4.664 -23.071 1.00 83.44 88 THR A N 1
ATOM 675 C CA . THR A 1 88 ? 7.751 3.641 -23.857 1.00 83.44 88 THR A CA 1
ATOM 676 C C . THR A 1 88 ? 8.767 2.819 -24.659 1.00 83.44 88 THR A C 1
ATOM 678 O O . THR A 1 88 ? 9.771 3.375 -25.110 1.00 83.44 88 THR A O 1
ATOM 681 N N . PRO A 1 89 ? 8.568 1.495 -24.809 1.00 84.25 89 PRO A N 1
ATOM 682 C CA . PRO A 1 89 ? 9.471 0.645 -25.574 1.00 84.25 89 PRO A CA 1
ATOM 683 C C . PRO A 1 89 ? 9.395 1.028 -27.051 1.00 84.25 89 PRO A C 1
ATOM 685 O O . PRO A 1 89 ? 8.329 0.984 -27.677 1.00 84.25 89 PRO A O 1
ATOM 688 N N . ALA A 1 90 ? 10.532 1.424 -27.613 1.00 83.94 90 ALA A N 1
ATOM 689 C CA . ALA A 1 90 ? 10.630 1.755 -29.019 1.00 83.94 90 ALA A CA 1
ATOM 690 C C . ALA A 1 90 ? 10.731 0.484 -29.871 1.00 83.94 90 ALA A C 1
ATOM 692 O O . ALA A 1 90 ? 10.226 0.503 -30.995 1.00 83.94 90 ALA A O 1
ATOM 693 N N . THR A 1 91 ? 11.294 -0.605 -29.329 1.00 88.62 91 THR A N 1
ATOM 694 C CA . THR A 1 91 ? 11.500 -1.874 -30.042 1.00 88.62 91 THR A CA 1
ATOM 695 C C . THR A 1 91 ? 10.212 -2.681 -30.239 1.00 88.62 91 THR A C 1
ATOM 697 O O . THR A 1 91 ? 9.351 -2.766 -29.359 1.00 88.62 91 THR A O 1
ATOM 700 N N . ASP A 1 92 ? 10.097 -3.345 -31.391 1.00 88.75 92 ASP A N 1
ATOM 701 C CA . ASP A 1 92 ? 9.001 -4.272 -31.702 1.00 88.75 92 ASP A CA 1
ATOM 702 C C . ASP A 1 92 ? 8.846 -5.424 -30.683 1.00 88.75 92 ASP A C 1
ATOM 704 O O . ASP A 1 92 ? 7.724 -5.642 -30.209 1.00 88.75 92 ASP A O 1
ATOM 708 N N . PRO A 1 93 ? 9.913 -6.141 -30.261 1.00 88.31 93 PRO A N 1
ATOM 709 C CA . PRO A 1 93 ? 9.788 -7.173 -29.230 1.00 88.31 93 PRO A CA 1
ATOM 710 C C . PRO A 1 93 ? 9.374 -6.606 -27.865 1.00 88.31 93 PRO A C 1
ATOM 712 O O . PRO A 1 93 ? 8.577 -7.236 -27.167 1.00 88.31 93 PRO A O 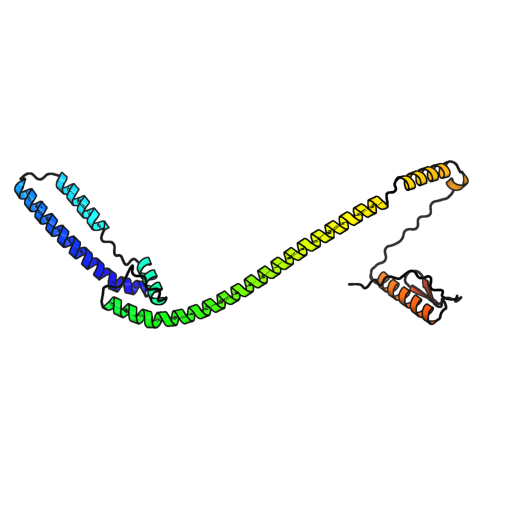1
ATOM 715 N N . GLY A 1 94 ? 9.849 -5.411 -27.493 1.00 87.50 94 GLY A N 1
ATOM 716 C CA . GLY A 1 94 ? 9.449 -4.735 -26.259 1.00 87.50 94 GLY A CA 1
ATOM 717 C C . GLY A 1 94 ? 7.954 -4.406 -26.232 1.00 87.50 94 GLY A C 1
ATOM 718 O O . GLY A 1 94 ? 7.281 -4.648 -25.230 1.00 87.50 94 GLY A O 1
ATOM 719 N N . ARG A 1 95 ? 7.396 -3.942 -27.358 1.00 90.00 95 ARG A N 1
ATOM 720 C CA . ARG A 1 95 ? 5.954 -3.670 -27.499 1.00 90.00 95 ARG A CA 1
ATOM 721 C C . ARG A 1 95 ? 5.109 -4.931 -27.370 1.00 90.00 95 ARG A C 1
ATOM 723 O O . ARG A 1 95 ? 4.125 -4.927 -26.632 1.00 90.00 95 ARG A O 1
ATOM 730 N N . ILE A 1 96 ? 5.500 -6.012 -28.045 1.00 92.31 96 ILE A N 1
ATOM 731 C CA . ILE A 1 96 ? 4.786 -7.296 -27.976 1.00 92.31 96 ILE A CA 1
ATOM 732 C C . ILE A 1 96 ? 4.817 -7.845 -26.543 1.00 92.31 96 ILE A C 1
ATOM 734 O O . ILE A 1 96 ? 3.781 -8.256 -26.018 1.00 92.31 96 ILE A O 1
ATOM 738 N N . PHE A 1 97 ? 5.973 -7.787 -25.876 1.00 91.00 97 PHE A N 1
ATOM 739 C CA . PHE A 1 97 ? 6.099 -8.178 -24.473 1.00 91.00 97 PHE A CA 1
ATOM 740 C C . PHE A 1 97 ? 5.162 -7.373 -23.563 1.00 91.00 97 PHE A C 1
ATOM 742 O O . PHE A 1 97 ? 4.438 -7.964 -22.762 1.00 91.00 97 PHE A O 1
ATOM 749 N N . THR A 1 98 ? 5.121 -6.045 -23.713 1.00 90.94 98 THR A N 1
ATOM 750 C CA . THR A 1 98 ? 4.230 -5.174 -22.931 1.00 90.94 98 THR A CA 1
ATOM 751 C C . THR A 1 98 ? 2.756 -5.547 -23.105 1.00 90.94 98 THR A C 1
ATOM 753 O O . THR A 1 98 ? 2.016 -5.543 -22.121 1.00 90.94 98 THR A O 1
ATOM 756 N N . VAL A 1 99 ? 2.319 -5.924 -24.312 1.00 92.00 99 VAL A N 1
ATOM 757 C CA . VAL A 1 99 ? 0.933 -6.361 -24.558 1.00 92.00 99 VAL A CA 1
ATOM 758 C C . VAL A 1 99 ? 0.610 -7.636 -23.775 1.00 92.00 99 VAL A C 1
ATOM 760 O O . VAL A 1 99 ? -0.373 -7.664 -23.035 1.00 92.00 99 VAL A O 1
ATOM 763 N N . PHE A 1 100 ? 1.450 -8.672 -23.861 1.00 93.12 100 PHE A N 1
ATOM 764 C CA . PHE A 1 100 ? 1.246 -9.908 -23.092 1.00 93.12 100 PHE A CA 1
ATOM 765 C C . PHE A 1 100 ? 1.318 -9.678 -21.581 1.00 93.12 100 PHE A C 1
ATOM 767 O O . PHE A 1 100 ? 0.526 -10.235 -20.817 1.00 93.12 100 PHE A O 1
ATOM 774 N N . PHE A 1 101 ? 2.243 -8.825 -21.150 1.00 91.31 101 PHE A N 1
ATOM 775 C CA . PHE A 1 101 ? 2.405 -8.457 -19.753 1.00 91.31 101 PHE A CA 1
ATOM 776 C C . PHE A 1 101 ? 1.177 -7.717 -19.208 1.00 91.31 101 PHE A C 1
ATOM 778 O O . PHE A 1 101 ? 0.743 -8.002 -18.095 1.00 91.31 101 PHE A O 1
ATOM 785 N N . GLY A 1 102 ? 0.565 -6.835 -20.003 1.00 91.94 102 GLY A N 1
ATOM 786 C CA . GLY A 1 102 ? -0.700 -6.181 -19.666 1.00 91.94 102 GLY A CA 1
ATOM 787 C C . GLY A 1 102 ? -1.875 -7.160 -19.604 1.00 91.94 102 GLY A C 1
ATOM 788 O O . GLY A 1 102 ? -2.630 -7.141 -18.635 1.00 91.94 102 GLY A O 1
ATOM 789 N N . LEU A 1 103 ? -1.996 -8.068 -20.579 1.00 94.00 103 LEU A N 1
ATOM 790 C CA . LEU A 1 103 ? -3.091 -9.048 -20.635 1.00 94.00 103 LEU A CA 1
ATOM 791 C C . LEU A 1 103 ? -3.153 -9.955 -19.400 1.00 94.00 103 LEU A C 1
ATOM 793 O O . LEU A 1 103 ? -4.242 -10.283 -18.940 1.00 94.00 103 LEU A O 1
ATOM 797 N N . ILE A 1 104 ? -1.999 -10.348 -18.858 1.00 93.31 104 ILE A N 1
ATOM 798 C CA . ILE A 1 104 ? -1.920 -11.187 -17.654 1.00 93.31 104 ILE A CA 1
ATOM 799 C C . ILE A 1 104 ? -1.884 -10.324 -16.383 1.00 93.31 104 ILE A C 1
ATOM 801 O O . ILE A 1 104 ? -2.474 -10.678 -15.363 1.00 93.31 104 ILE A O 1
ATOM 805 N N . GLY A 1 105 ? -1.209 -9.176 -16.428 1.00 92.19 105 GLY A N 1
ATOM 806 C CA . GLY A 1 105 ? -0.984 -8.314 -15.271 1.00 92.19 105 GLY A CA 1
ATOM 807 C C . GLY A 1 105 ? -2.230 -7.572 -14.793 1.00 92.19 105 GLY A C 1
ATOM 808 O O . GLY A 1 105 ? -2.488 -7.540 -13.591 1.00 92.19 105 GLY A O 1
ATOM 809 N N . ILE A 1 106 ? -3.026 -7.019 -15.711 1.00 94.44 106 ILE A N 1
ATOM 810 C CA . ILE A 1 106 ? -4.251 -6.271 -15.389 1.00 94.44 106 ILE A CA 1
ATOM 811 C C . ILE A 1 106 ? -5.277 -7.136 -14.625 1.00 94.44 106 ILE A C 1
ATOM 813 O O . ILE A 1 106 ? -5.729 -6.698 -13.562 1.00 94.44 106 ILE A O 1
ATOM 817 N N . PRO A 1 107 ? -5.645 -8.360 -15.068 1.00 94.12 107 PRO A N 1
ATOM 818 C CA . PRO A 1 107 ? -6.596 -9.185 -14.320 1.00 94.12 107 PRO A CA 1
ATOM 819 C C . PRO A 1 107 ? -6.041 -9.631 -12.964 1.00 94.12 107 PRO A C 1
ATOM 821 O O . PRO A 1 107 ? -6.772 -9.607 -11.974 1.00 94.12 107 PRO A O 1
ATOM 824 N N . LEU A 1 108 ? -4.749 -9.973 -12.883 1.00 92.81 108 LEU A N 1
ATOM 825 C CA . LEU A 1 108 ? -4.109 -10.314 -11.610 1.00 92.81 108 LEU A CA 1
ATOM 826 C C . LEU A 1 108 ? -4.142 -9.137 -10.629 1.00 92.81 108 LEU A C 1
ATOM 828 O O . LEU A 1 108 ? -4.491 -9.330 -9.465 1.00 92.81 108 LEU A O 1
ATOM 832 N N . MET A 1 109 ? -3.856 -7.916 -11.089 1.00 93.25 109 MET A N 1
ATOM 833 C CA . MET A 1 109 ? -3.984 -6.727 -10.246 1.00 93.25 109 MET A CA 1
ATOM 834 C C . MET A 1 109 ? -5.404 -6.449 -9.810 1.00 93.25 109 MET A C 1
ATOM 836 O O . MET A 1 109 ? -5.617 -5.984 -8.696 1.00 93.25 109 MET A O 1
ATOM 840 N N . PHE A 1 110 ? -6.389 -6.691 -10.669 1.00 92.50 110 PHE A N 1
ATOM 841 C CA . PHE A 1 110 ? -7.774 -6.459 -10.291 1.00 92.50 110 PHE A CA 1
ATOM 842 C C . PHE A 1 110 ? -8.204 -7.390 -9.149 1.00 92.50 110 PHE A C 1
ATOM 844 O O . PHE A 1 110 ? -8.890 -6.950 -8.221 1.00 92.50 110 PHE A O 1
ATOM 851 N N . ILE A 1 111 ? -7.746 -8.647 -9.178 1.00 94.94 111 ILE A N 1
ATOM 852 C CA . ILE A 1 111 ? -7.970 -9.627 -8.107 1.00 94.94 111 ILE A CA 1
ATOM 853 C C . ILE A 1 111 ? -7.281 -9.171 -6.816 1.00 94.94 111 ILE A C 1
ATOM 855 O O . ILE A 1 111 ? -7.943 -9.034 -5.787 1.00 94.94 111 ILE A O 1
ATOM 859 N N . THR A 1 112 ? -5.983 -8.855 -6.862 1.00 94.69 112 THR A N 1
ATOM 860 C CA . THR A 1 112 ? -5.250 -8.424 -5.660 1.00 94.69 112 THR A CA 1
ATOM 861 C C . THR A 1 112 ? -5.797 -7.113 -5.101 1.00 94.69 112 THR A C 1
ATOM 863 O O . THR A 1 112 ? -5.945 -6.977 -3.889 1.00 94.69 112 THR A O 1
ATOM 866 N N . ALA A 1 113 ? -6.182 -6.166 -5.958 1.00 93.31 113 ALA A N 1
ATOM 867 C CA . ALA A 1 113 ? -6.818 -4.923 -5.546 1.00 93.31 113 ALA A CA 1
ATOM 868 C C . ALA A 1 113 ? -8.163 -5.174 -4.856 1.00 93.31 113 ALA A C 1
ATOM 870 O O . ALA A 1 113 ? -8.482 -4.493 -3.883 1.00 93.31 113 ALA A O 1
ATOM 871 N N . ALA A 1 114 ? -8.957 -6.147 -5.315 1.00 94.69 114 ALA A N 1
ATOM 872 C CA . ALA A 1 114 ? -10.202 -6.509 -4.645 1.00 94.69 114 ALA A CA 1
ATOM 873 C C . ALA A 1 114 ? -9.956 -7.018 -3.220 1.00 94.69 114 ALA A C 1
ATOM 875 O O . ALA A 1 114 ? -10.683 -6.627 -2.306 1.00 94.69 114 ALA A O 1
ATOM 876 N N . ASP A 1 115 ? -8.919 -7.823 -3.016 1.00 95.81 115 ASP A N 1
ATOM 877 C CA . ASP A 1 115 ? -8.586 -8.349 -1.692 1.00 95.81 115 ASP A CA 1
ATOM 878 C C . ASP A 1 115 ? -7.957 -7.286 -0.785 1.00 95.81 115 ASP A C 1
ATOM 880 O O . ASP A 1 115 ? -8.349 -7.164 0.377 1.00 95.81 115 ASP A O 1
ATOM 884 N N . ILE A 1 116 ? -7.092 -6.425 -1.331 1.00 95.88 116 ILE A N 1
ATOM 885 C CA . ILE A 1 116 ? -6.564 -5.252 -0.619 1.00 95.88 116 ILE A CA 1
ATOM 886 C C . ILE A 1 116 ? -7.715 -4.348 -0.168 1.00 95.88 116 ILE A C 1
ATOM 888 O O . ILE A 1 116 ? -7.733 -3.907 0.979 1.00 95.88 116 ILE A O 1
ATOM 892 N N . ARG A 1 117 ? -8.716 -4.101 -1.024 1.00 94.81 117 ARG A N 1
ATOM 893 C CA . ARG A 1 117 ? -9.894 -3.298 -0.656 1.00 94.81 117 ARG A CA 1
ATOM 894 C C . ARG A 1 117 ? -10.675 -3.908 0.506 1.00 94.81 117 ARG A C 1
ATOM 896 O O . ARG A 1 117 ? -11.074 -3.168 1.401 1.00 94.81 117 ARG A O 1
ATOM 903 N N . LYS A 1 118 ? -10.879 -5.230 0.522 1.00 94.56 118 LYS A N 1
ATOM 904 C CA . LYS A 1 118 ? -11.560 -5.911 1.640 1.00 94.56 118 LYS A CA 1
ATOM 905 C C . LYS A 1 118 ? -10.774 -5.750 2.941 1.00 94.56 118 LYS A C 1
ATOM 907 O O . LYS A 1 118 ? -11.349 -5.346 3.948 1.00 94.56 118 LYS A O 1
ATOM 912 N N . PHE A 1 119 ? -9.464 -5.989 2.895 1.00 96.19 119 PHE A N 1
ATOM 913 C CA . PHE A 1 119 ? -8.581 -5.842 4.051 1.00 96.19 119 PHE A CA 1
ATOM 914 C C . PHE A 1 119 ? -8.568 -4.403 4.588 1.00 96.19 119 PHE A C 1
ATOM 916 O O . PHE A 1 119 ? -8.725 -4.180 5.787 1.00 96.19 119 PHE A O 1
ATOM 923 N N . LEU A 1 120 ? -8.463 -3.412 3.698 1.00 95.50 120 LEU A N 1
ATOM 924 C CA . LEU A 1 120 ? -8.535 -2.000 4.069 1.00 95.50 120 LEU A CA 1
ATOM 925 C C . LEU A 1 120 ? -9.889 -1.639 4.685 1.00 95.50 120 LEU A C 1
ATOM 927 O O . LEU A 1 120 ? -9.917 -0.940 5.692 1.00 95.50 120 LEU A O 1
ATOM 931 N N . SER A 1 121 ? -11.003 -2.129 4.134 1.00 96.25 121 SER A N 1
ATOM 932 C CA . SER A 1 121 ? -12.332 -1.886 4.709 1.00 96.25 121 SER A CA 1
ATOM 933 C C . SER A 1 121 ? -12.444 -2.449 6.122 1.00 96.25 121 SER A C 1
ATOM 935 O O . SER A 1 121 ? -12.979 -1.785 7.006 1.00 96.25 121 SER A O 1
ATOM 937 N N . GLU A 1 122 ? -11.935 -3.658 6.354 1.00 95.31 122 GLU A N 1
ATOM 938 C CA . GLU A 1 122 ? -11.961 -4.268 7.680 1.00 95.31 122 GLU A CA 1
ATOM 939 C C . GLU A 1 122 ? -11.115 -3.468 8.678 1.00 95.31 122 GLU A C 1
ATOM 941 O O . GLU A 1 122 ? -11.560 -3.211 9.799 1.00 95.31 122 GLU A O 1
ATOM 946 N N . ILE A 1 123 ? -9.936 -3.001 8.256 1.00 95.75 123 ILE A N 1
ATOM 947 C CA . ILE A 1 123 ? -9.106 -2.104 9.065 1.00 95.75 123 ILE A CA 1
ATOM 948 C C . ILE A 1 123 ? -9.857 -0.815 9.381 1.00 95.75 123 ILE A C 1
ATOM 950 O O . ILE A 1 123 ? -9.897 -0.429 10.543 1.00 95.75 123 ILE A O 1
ATOM 954 N N . VAL A 1 124 ? -10.466 -0.161 8.391 1.00 97.06 124 VAL A N 1
ATOM 955 C CA . VAL A 1 124 ? -11.180 1.111 8.583 1.00 97.06 124 VAL A CA 1
ATOM 956 C C . VAL A 1 124 ? -12.352 0.953 9.551 1.00 97.06 124 VAL A C 1
ATOM 958 O O . VAL A 1 124 ? -12.545 1.790 10.429 1.00 97.06 124 VAL A O 1
ATOM 961 N N . ILE A 1 125 ? -13.116 -0.135 9.445 1.00 95.75 125 ILE A N 1
ATOM 962 C CA . ILE A 1 125 ? -14.220 -0.407 10.374 1.00 95.75 125 ILE A CA 1
ATOM 963 C C . ILE A 1 125 ? -13.679 -0.622 11.793 1.00 95.75 125 ILE A C 1
ATOM 965 O O . ILE A 1 125 ? -14.202 -0.042 12.746 1.00 95.75 125 ILE A O 1
ATOM 969 N N . ARG A 1 126 ? -12.607 -1.411 11.947 1.00 94.50 126 ARG A N 1
ATOM 970 C CA . ARG A 1 126 ? -11.967 -1.658 13.250 1.00 94.50 126 ARG A CA 1
ATOM 971 C C . ARG A 1 126 ? -11.396 -0.376 13.858 1.00 94.50 126 ARG A C 1
ATOM 973 O O . ARG A 1 126 ? -11.585 -0.130 15.048 1.00 94.50 126 ARG A O 1
ATOM 980 N N . THR A 1 127 ? -10.721 0.454 13.066 1.00 94.81 127 THR A N 1
ATOM 981 C CA . THR A 1 127 ? -10.151 1.721 13.544 1.00 94.81 127 THR A CA 1
ATOM 982 C C . THR A 1 127 ? -11.246 2.708 13.921 1.00 94.81 127 THR A C 1
ATOM 984 O O . THR A 1 127 ? -11.158 3.310 14.989 1.00 94.81 127 THR A O 1
ATOM 987 N N . TYR A 1 128 ? -12.310 2.821 13.124 1.00 95.50 128 TYR A N 1
ATOM 988 C CA . TYR A 1 128 ? -13.456 3.672 13.435 1.00 95.50 128 TYR A CA 1
ATOM 989 C C . TYR A 1 128 ? -14.184 3.226 14.714 1.00 95.50 128 TYR A C 1
ATOM 991 O O . TYR A 1 128 ? -14.502 4.057 15.565 1.00 95.50 128 TYR A O 1
ATOM 999 N N . ALA A 1 129 ? -14.387 1.917 14.903 1.00 94.31 129 ALA A N 1
ATOM 1000 C CA . ALA A 1 129 ? -14.990 1.375 16.120 1.00 94.31 129 ALA A CA 1
ATOM 1001 C C . ALA A 1 129 ? -14.142 1.681 17.366 1.00 94.31 129 ALA A C 1
ATOM 1003 O O . ALA A 1 129 ? -14.664 2.194 18.358 1.00 94.31 129 ALA A O 1
ATOM 1004 N N . ASN A 1 130 ? -12.829 1.443 17.301 1.00 92.44 130 ASN A N 1
ATOM 1005 C CA . ASN A 1 130 ? -11.912 1.768 18.396 1.00 92.44 130 ASN A CA 1
ATOM 1006 C C . ASN A 1 130 ? -11.899 3.272 18.694 1.00 92.44 130 ASN A C 1
ATOM 1008 O O . ASN A 1 130 ? -11.932 3.672 19.857 1.00 92.44 130 ASN A O 1
ATOM 1012 N N . PHE A 1 131 ? -11.912 4.110 17.657 1.00 93.94 131 PHE A N 1
ATOM 1013 C CA . PHE A 1 131 ? -11.960 5.561 17.805 1.00 93.94 131 PHE A CA 1
ATOM 1014 C C . PHE A 1 131 ? -13.240 6.027 18.515 1.00 93.94 131 PHE A C 1
ATOM 1016 O O . PHE A 1 131 ? -13.175 6.848 19.429 1.00 93.94 131 PHE A O 1
ATOM 1023 N N . LEU A 1 132 ? -14.398 5.455 18.171 1.00 93.75 132 LEU A N 1
ATOM 1024 C CA . LEU A 1 132 ? -15.663 5.740 18.854 1.00 93.75 132 LEU A CA 1
ATOM 1025 C C . LEU A 1 132 ? -15.664 5.294 20.321 1.00 93.75 132 LEU A C 1
ATOM 1027 O O . LEU A 1 132 ? -16.199 6.007 21.172 1.00 93.75 132 LEU A O 1
ATOM 1031 N N . VAL A 1 133 ? -15.077 4.135 20.636 1.00 94.44 133 VAL A N 1
ATOM 1032 C CA . VAL A 1 133 ? -14.950 3.657 22.024 1.00 94.44 133 VAL A CA 1
ATOM 1033 C C . VAL A 1 133 ? -14.076 4.607 22.839 1.00 94.44 133 VAL A C 1
ATOM 1035 O O . VAL A 1 133 ? -14.465 4.993 23.940 1.00 94.44 133 VAL A O 1
ATOM 1038 N N . ILE A 1 134 ? -12.944 5.042 22.283 1.00 92.31 134 ILE A N 1
ATOM 1039 C CA . ILE A 1 134 ? -12.067 6.034 22.917 1.00 92.31 134 ILE A CA 1
ATOM 1040 C C . ILE A 1 134 ? -12.821 7.354 23.123 1.00 92.31 134 ILE A C 1
ATOM 1042 O O . ILE A 1 134 ? -12.789 7.908 24.220 1.00 92.31 134 ILE A O 1
ATOM 1046 N N . GLY A 1 135 ? -13.569 7.824 22.120 1.00 91.69 135 GLY A N 1
ATOM 1047 C CA . GLY A 1 135 ? -14.405 9.022 22.236 1.00 91.69 135 GLY A CA 1
ATOM 1048 C C . GLY A 1 135 ? -15.442 8.924 23.361 1.00 91.69 135 GLY A C 1
ATOM 1049 O O . GLY A 1 135 ? -15.555 9.840 24.175 1.00 91.69 135 GLY A O 1
ATOM 1050 N N . LYS A 1 136 ? -16.145 7.788 23.474 1.00 92.44 136 LYS A N 1
ATOM 1051 C CA . LYS A 1 136 ? -17.075 7.520 24.588 1.00 92.44 136 LYS A CA 1
ATOM 1052 C C . LYS A 1 136 ? -16.367 7.470 25.940 1.00 92.44 136 LYS A C 1
ATOM 1054 O O . LYS A 1 136 ? -16.883 8.004 26.915 1.00 92.44 136 LYS A O 1
ATOM 1059 N N . MET A 1 137 ? -15.189 6.854 26.008 1.00 91.69 137 MET A N 1
ATOM 1060 C CA . MET A 1 137 ? -14.403 6.787 27.239 1.00 91.69 137 MET A CA 1
ATOM 1061 C C . MET A 1 137 ? -13.987 8.187 27.707 1.00 91.69 137 MET A C 1
ATOM 1063 O O . MET A 1 137 ? -14.099 8.489 28.892 1.00 91.69 137 MET A O 1
ATOM 1067 N N . ILE A 1 138 ? -13.583 9.063 26.784 1.00 91.56 138 ILE A N 1
ATOM 1068 C CA . ILE A 1 138 ? -13.253 10.461 27.088 1.00 91.56 138 ILE A CA 1
ATOM 1069 C C . ILE A 1 138 ? -14.495 11.228 27.563 1.00 91.56 138 ILE A C 1
ATOM 1071 O O . ILE A 1 138 ? -14.414 11.927 28.570 1.00 91.56 138 ILE A O 1
ATOM 1075 N N . ALA A 1 139 ? -15.646 11.070 26.902 1.00 91.81 139 ALA A N 1
ATOM 1076 C CA . ALA A 1 139 ? -16.894 11.709 27.329 1.00 91.81 139 ALA A CA 1
ATOM 1077 C C . ALA A 1 139 ? -17.287 11.294 28.759 1.00 91.81 139 ALA A C 1
ATOM 1079 O O . ALA A 1 139 ? -17.525 12.151 29.609 1.00 91.81 139 ALA A O 1
ATOM 1080 N N . ASN A 1 140 ? -17.227 9.995 29.064 1.00 91.25 140 ASN A N 1
ATOM 1081 C CA . ASN A 1 140 ? -17.499 9.480 30.407 1.00 91.25 140 ASN A CA 1
ATOM 1082 C C . ASN A 1 140 ? -16.499 10.013 31.450 1.00 91.25 140 ASN A C 1
ATOM 1084 O O . ASN A 1 140 ? -16.877 10.298 32.585 1.00 91.25 140 ASN A O 1
ATOM 1088 N N . LEU A 1 141 ? -15.219 10.173 31.087 1.00 89.56 141 LEU A N 1
ATOM 1089 C CA . LEU A 1 141 ? -14.211 10.769 31.973 1.00 89.56 141 LEU A CA 1
ATOM 1090 C C . LEU A 1 141 ? -14.517 12.242 32.283 1.00 89.56 141 LEU A C 1
ATOM 1092 O O . LEU A 1 141 ? -14.354 12.668 33.428 1.00 89.56 141 LEU A O 1
ATOM 1096 N N . VAL A 1 142 ? -14.994 13.004 31.296 1.00 90.94 142 VAL A N 1
ATOM 1097 C CA . VAL A 1 142 ? -15.423 14.399 31.484 1.00 90.94 142 VAL A CA 1
ATOM 1098 C C . VAL A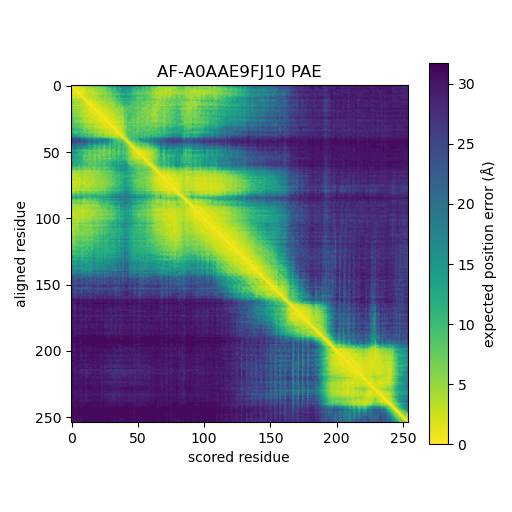 1 142 ? -16.647 14.471 32.398 1.00 90.94 142 VAL A C 1
ATOM 1100 O O . VAL A 1 142 ? -16.660 15.266 33.340 1.00 90.94 142 VAL A O 1
ATOM 1103 N N . GLU A 1 143 ? -17.641 13.606 32.187 1.00 87.56 143 GLU A N 1
ATOM 1104 C CA . GLU A 1 143 ? -18.843 13.543 33.028 1.00 87.56 143 GLU A CA 1
ATOM 1105 C C . GLU A 1 143 ? -18.520 13.163 34.480 1.00 87.56 143 GLU A C 1
ATOM 1107 O O . GLU A 1 143 ? -18.991 13.820 35.413 1.00 87.56 143 GLU A O 1
ATOM 1112 N N . MET A 1 144 ? -17.645 12.175 34.698 1.00 81.31 144 MET A N 1
ATOM 1113 C CA . MET A 1 144 ? -17.164 11.832 36.041 1.00 81.31 144 MET A CA 1
ATOM 1114 C C . MET A 1 144 ? -16.408 12.993 36.706 1.00 81.31 144 MET A C 1
ATOM 1116 O O . MET A 1 144 ? -16.526 13.195 37.919 1.00 81.31 144 MET A O 1
ATOM 1120 N N . GLY A 1 145 ? -15.645 13.774 35.936 1.00 79.25 145 GLY A N 1
ATOM 1121 C CA . GLY A 1 145 ? -14.981 14.986 36.420 1.00 79.25 145 GLY A CA 1
ATOM 1122 C C . GLY A 1 145 ? -15.975 16.067 36.858 1.00 79.25 145 GLY A C 1
ATOM 1123 O O . GLY A 1 145 ? -15.829 16.642 37.941 1.00 79.25 145 GLY A O 1
ATOM 1124 N N . ALA A 1 146 ? -17.026 16.292 36.066 1.00 81.75 146 ALA A N 1
ATOM 1125 C CA . ALA A 1 146 ? -18.087 17.249 36.375 1.00 81.75 146 ALA A CA 1
ATOM 1126 C C . ALA A 1 146 ? -18.881 16.847 37.631 1.00 81.75 146 ALA A C 1
ATOM 1128 O O . ALA A 1 146 ? -19.130 17.684 38.503 1.00 81.75 146 ALA A O 1
ATOM 1129 N N . GLN A 1 147 ? -19.219 15.561 37.779 1.00 76.38 147 GLN A N 1
ATOM 1130 C CA . GLN A 1 147 ? -19.903 15.055 38.972 1.00 76.38 147 GLN A CA 1
ATOM 1131 C C . GLN A 1 147 ? -19.041 15.171 40.233 1.00 76.38 147 GLN A C 1
ATOM 1133 O O . GLN A 1 147 ? -19.528 15.643 41.261 1.00 76.38 147 GLN A O 1
ATOM 1138 N N . LYS A 1 148 ? -17.747 14.825 40.160 1.00 76.94 148 LYS A N 1
ATOM 1139 C CA . LYS A 1 148 ? -16.820 14.999 41.292 1.00 76.94 148 LYS A CA 1
ATOM 1140 C C . LYS A 1 148 ? -16.683 16.462 41.712 1.00 76.94 148 LYS A C 1
ATOM 1142 O O . LYS A 1 148 ? -16.640 16.744 42.908 1.00 76.94 148 LYS A O 1
ATOM 1147 N N . SER A 1 149 ? -16.646 17.391 40.756 1.00 74.19 149 SER A N 1
ATOM 1148 C CA . SER A 1 149 ? -16.616 18.829 41.048 1.00 74.19 149 SER A CA 1
ATOM 1149 C C . SER A 1 149 ? -17.901 19.296 41.743 1.00 74.19 149 SER A C 1
ATOM 1151 O O . SER A 1 149 ? -17.832 19.986 42.761 1.00 74.19 149 SER A O 1
ATOM 1153 N N . LYS A 1 150 ? -19.069 18.843 41.268 1.00 76.81 150 LYS A N 1
ATOM 1154 C CA . LYS A 1 150 ? -20.369 19.168 41.873 1.00 76.81 150 LYS A CA 1
ATOM 1155 C C . LYS A 1 150 ? -20.501 18.617 43.295 1.00 76.81 150 LYS A C 1
ATOM 1157 O O . LYS A 1 150 ? -20.931 19.349 44.181 1.00 76.81 150 LYS A O 1
ATOM 1162 N N . GLN A 1 151 ? -20.069 17.376 43.532 1.00 70.44 151 GLN A N 1
ATOM 1163 C CA . GLN A 1 151 ? -20.079 16.755 44.860 1.00 70.44 151 GLN A CA 1
ATOM 1164 C C . GLN A 1 151 ? -19.144 17.480 45.835 1.00 70.44 151 GLN A C 1
ATOM 1166 O O . GLN A 1 151 ? -19.514 17.738 46.976 1.00 70.44 151 GLN A O 1
ATOM 1171 N N . ARG A 1 152 ? -17.939 17.852 45.384 1.00 70.00 152 ARG A N 1
ATOM 1172 C CA . ARG A 1 152 ? -16.978 18.595 46.206 1.00 70.00 152 ARG A CA 1
ATOM 1173 C C . ARG A 1 152 ? -17.511 19.982 46.578 1.00 70.00 152 ARG A C 1
ATOM 1175 O O . ARG A 1 152 ? -17.401 20.366 47.735 1.00 70.00 152 ARG A O 1
ATOM 1182 N N . ASN A 1 153 ? -18.134 20.694 45.639 1.00 77.44 153 ASN A N 1
ATOM 1183 C CA . ASN A 1 153 ? -18.759 21.989 45.918 1.00 77.44 153 ASN A CA 1
ATOM 1184 C C . ASN A 1 153 ? -19.985 21.870 46.833 1.00 77.44 153 ASN A C 1
ATOM 1186 O O . ASN A 1 153 ? -20.156 22.715 47.704 1.00 77.44 153 ASN A O 1
ATOM 1190 N N . ALA A 1 154 ? -20.805 20.824 46.680 1.00 75.19 154 ALA A N 1
ATOM 1191 C CA . ALA A 1 154 ? -21.921 20.562 47.585 1.00 75.19 154 ALA A CA 1
ATOM 1192 C C . ALA A 1 154 ? -21.422 20.287 49.008 1.00 75.19 154 ALA A C 1
ATOM 1194 O O . ALA A 1 154 ? -21.894 20.924 49.937 1.00 75.19 154 ALA A O 1
ATOM 1195 N N . ASN A 1 155 ? -20.418 19.421 49.179 1.00 73.94 155 ASN A N 1
ATOM 1196 C CA . ASN A 1 155 ? -19.841 19.148 50.497 1.00 73.94 155 ASN A CA 1
ATOM 1197 C C . ASN A 1 155 ? -19.248 20.412 51.144 1.00 73.94 155 ASN A C 1
ATOM 1199 O O . ASN A 1 155 ? -19.438 20.605 52.333 1.00 73.94 155 ASN A O 1
ATOM 1203 N N . ILE A 1 156 ? -18.589 21.291 50.378 1.00 75.25 156 ILE A N 1
ATOM 1204 C CA . ILE A 1 156 ? -18.087 22.583 50.886 1.00 75.25 156 ILE A CA 1
ATOM 1205 C C . ILE A 1 156 ? -19.238 23.512 51.302 1.00 75.25 156 ILE A C 1
ATOM 1207 O O . ILE A 1 156 ? -19.117 24.232 52.289 1.00 75.25 156 ILE A O 1
ATOM 1211 N N . LEU A 1 157 ? -20.342 23.526 50.552 1.00 66.50 157 LEU A N 1
ATOM 1212 C CA . LEU A 1 157 ? -21.521 24.326 50.890 1.00 66.50 157 LEU A CA 1
ATOM 1213 C C . LEU A 1 157 ? -22.202 23.802 52.165 1.00 66.50 157 LEU A C 1
ATOM 1215 O O . LEU A 1 157 ? -22.518 24.597 53.038 1.00 66.50 157 LEU A O 1
ATOM 1219 N N . TYR A 1 158 ? -22.346 22.480 52.298 1.00 58.59 158 TYR A N 1
ATOM 1220 C CA . TYR A 1 158 ? -22.864 21.834 53.509 1.00 58.59 158 TYR A CA 1
ATOM 1221 C C . TYR A 1 158 ? -21.979 22.088 54.730 1.00 58.59 158 TYR A C 1
ATOM 1223 O O . TYR A 1 158 ? -22.500 22.342 55.809 1.00 58.59 158 TYR A O 1
ATOM 1231 N N . ASP A 1 159 ? -20.657 22.052 54.568 1.00 60.69 159 ASP A N 1
ATOM 1232 C CA . ASP A 1 159 ? -19.722 22.360 55.655 1.00 60.69 159 ASP A CA 1
ATOM 1233 C C . ASP A 1 159 ? -19.897 23.812 56.128 1.00 60.69 159 ASP A C 1
ATOM 1235 O O . ASP A 1 159 ? -19.976 24.080 57.321 1.00 60.69 159 ASP A O 1
ATOM 1239 N N . LYS A 1 160 ? -20.105 24.749 55.192 1.00 60.34 160 LYS A N 1
ATOM 1240 C CA . LYS A 1 160 ? -20.420 26.148 55.521 1.00 60.34 160 LYS A CA 1
ATOM 1241 C C . LYS A 1 160 ? -21.792 26.363 56.157 1.00 60.34 160 LYS A C 1
ATOM 1243 O O . LYS A 1 160 ? -21.977 27.378 56.813 1.00 60.34 160 LYS A O 1
ATOM 1248 N N . GLU A 1 161 ? -22.743 25.461 55.944 1.00 59.22 161 GLU A N 1
ATOM 1249 C CA . GLU A 1 161 ? -24.094 25.553 56.512 1.00 59.22 161 GLU A CA 1
ATOM 1250 C C . GLU A 1 161 ? -24.196 24.844 57.877 1.00 59.22 161 GLU A C 1
ATOM 1252 O O . GLU A 1 161 ? -25.047 25.188 58.691 1.00 59.22 161 GLU A O 1
ATOM 1257 N N . CYS A 1 162 ? -23.294 23.896 58.165 1.00 47.78 162 CYS A N 1
ATOM 1258 C CA . CYS A 1 162 ? -23.118 23.302 59.496 1.00 47.78 162 CYS A CA 1
ATOM 1259 C C . CYS A 1 162 ? -22.265 24.161 60.443 1.00 47.78 162 CYS A C 1
ATOM 1261 O O . CYS A 1 162 ? -22.375 24.013 61.662 1.00 47.78 162 CYS A O 1
ATOM 1263 N N . GLU A 1 163 ? -21.435 25.046 59.902 1.00 49.47 163 GLU A N 1
ATOM 1264 C CA . GLU A 1 163 ? -20.659 26.038 60.644 1.00 49.47 163 GLU A CA 1
ATOM 1265 C C . GLU A 1 163 ? -21.457 27.348 60.792 1.00 49.47 163 GLU A C 1
ATOM 1267 O O . GLU A 1 163 ? -21.009 28.413 60.373 1.00 49.47 163 GLU A O 1
ATOM 1272 N N . ASP A 1 164 ? -22.620 27.310 61.455 1.00 56.50 164 ASP A N 1
ATOM 1273 C CA . ASP A 1 164 ? -22.988 28.472 62.276 1.00 56.50 164 ASP A CA 1
ATOM 1274 C C . ASP A 1 164 ? -22.124 28.408 63.549 1.00 56.50 164 ASP A C 1
ATOM 1276 O O . ASP A 1 164 ? -22.565 28.016 64.636 1.00 56.50 164 ASP A O 1
ATOM 1280 N N . GLU A 1 165 ? -20.822 28.688 63.368 1.00 60.22 165 GLU A N 1
ATOM 1281 C CA . GLU A 1 165 ? -19.784 28.701 64.414 1.00 60.22 165 GLU A CA 1
ATOM 1282 C C . GLU A 1 165 ? -20.247 29.510 65.624 1.00 60.22 165 GLU A C 1
ATOM 1284 O O . GLU A 1 165 ? -19.969 29.155 66.770 1.00 60.22 165 GLU A O 1
ATOM 1289 N N . THR A 1 166 ? -21.032 30.557 65.374 1.00 65.25 166 THR A N 1
ATOM 1290 C CA . THR A 1 166 ? -21.564 31.451 66.390 1.00 65.25 166 THR A CA 1
ATOM 1291 C C . THR A 1 166 ? -22.477 30.752 67.394 1.00 65.25 166 THR A C 1
ATOM 1293 O O . THR A 1 166 ? -22.350 31.009 68.593 1.00 65.25 166 THR A O 1
ATOM 1296 N N . GLU A 1 167 ? -23.363 29.846 66.974 1.00 67.06 167 GLU A N 1
ATOM 1297 C CA . GLU A 1 167 ? -24.252 29.150 67.915 1.00 67.06 167 GLU A CA 1
ATOM 1298 C C . GLU A 1 167 ? -23.523 28.054 68.702 1.00 67.06 167 GLU A C 1
ATOM 1300 O O . GLU A 1 167 ? -23.690 27.962 69.925 1.00 67.06 167 GLU A O 1
ATOM 1305 N N . ARG A 1 168 ? -22.662 27.262 68.043 1.00 65.44 168 ARG A N 1
ATOM 1306 C CA . ARG A 1 168 ? -21.868 26.229 68.734 1.00 65.44 168 ARG A CA 1
ATOM 1307 C C . ARG A 1 168 ? -20.906 26.840 69.747 1.00 65.44 168 ARG A C 1
ATOM 1309 O O . ARG A 1 168 ? -20.858 26.359 70.878 1.00 65.44 168 ARG A O 1
ATOM 1316 N N . ASP A 1 169 ? -20.185 27.900 69.394 1.00 72.50 169 ASP A N 1
ATOM 1317 C CA . ASP A 1 169 ? -19.204 28.514 70.293 1.00 72.50 169 ASP A CA 1
ATOM 1318 C C . ASP A 1 169 ? -19.862 29.179 71.503 1.00 72.50 169 ASP A C 1
ATOM 1320 O O . ASP A 1 169 ? -19.355 29.078 72.627 1.00 72.50 169 ASP A O 1
ATOM 1324 N N . ASN A 1 170 ? -21.020 29.813 71.304 1.00 79.06 170 ASN A N 1
ATOM 1325 C CA . ASN A 1 170 ? -21.806 30.383 72.395 1.00 79.06 170 ASN A CA 1
ATOM 1326 C C . ASN A 1 170 ? -22.341 29.291 73.329 1.00 79.06 170 ASN A C 1
ATOM 1328 O O . ASN A 1 170 ? -22.266 29.435 74.554 1.00 79.06 170 ASN A O 1
ATOM 1332 N N . PHE A 1 171 ? -22.812 28.172 72.772 1.00 75.75 171 PHE A N 1
ATOM 1333 C CA . PHE A 1 171 ? -23.257 27.028 73.560 1.00 75.75 171 PHE A CA 1
ATOM 1334 C C . PHE A 1 171 ? -22.108 26.384 74.347 1.00 75.75 171 PHE A C 1
ATOM 1336 O O . PHE A 1 171 ? -22.248 26.157 75.546 1.00 75.75 171 PHE A O 1
ATOM 1343 N N . ILE A 1 172 ? -20.957 26.125 73.717 1.00 77.69 172 ILE A N 1
ATOM 1344 C CA . ILE A 1 172 ? -19.796 25.499 74.372 1.00 77.69 172 ILE A CA 1
ATOM 1345 C C . ILE A 1 172 ? -19.249 26.391 75.490 1.00 77.69 172 ILE A C 1
ATOM 1347 O O . ILE A 1 172 ? -18.928 25.886 76.569 1.00 77.69 172 ILE A O 1
ATOM 1351 N N . LYS A 1 173 ? -19.184 27.714 75.277 1.00 80.81 173 LYS A N 1
ATOM 1352 C CA . LYS A 1 173 ? -18.820 28.665 76.337 1.00 80.81 173 LYS A CA 1
ATOM 1353 C C . LYS A 1 173 ? -19.802 28.596 77.500 1.00 80.81 173 LYS A C 1
ATOM 1355 O O . LYS A 1 173 ? -19.362 28.401 78.628 1.00 80.81 173 LYS A O 1
ATOM 1360 N N . GLY A 1 174 ? -21.107 28.676 77.230 1.00 84.69 174 GLY A N 1
ATOM 1361 C CA . GLY A 1 174 ? -22.137 28.590 78.268 1.00 84.69 174 GLY A CA 1
ATOM 1362 C C . GLY A 1 174 ? -22.096 27.267 79.039 1.00 84.69 174 GLY A C 1
ATOM 1363 O O . GLY A 1 174 ? -22.117 27.262 80.268 1.00 84.69 174 GLY A O 1
ATOM 1364 N N . PHE A 1 175 ? -21.957 26.146 78.330 1.00 79.50 175 PHE A N 1
ATOM 1365 C CA . PHE A 1 175 ? -21.878 24.813 78.921 1.00 79.50 175 PHE A CA 1
ATOM 1366 C C . PHE A 1 175 ? -20.640 24.646 79.807 1.00 79.50 175 PHE A C 1
ATOM 1368 O O . PHE A 1 175 ? -20.748 24.144 80.926 1.00 79.50 175 PHE A O 1
ATOM 1375 N N . ASN A 1 176 ? -19.471 25.101 79.346 1.00 79.06 176 ASN A N 1
ATOM 1376 C CA . ASN A 1 176 ? -18.253 25.047 80.150 1.00 79.06 176 ASN A CA 1
ATOM 1377 C C . ASN A 1 176 ? -18.354 25.959 81.374 1.00 79.06 176 ASN A C 1
ATOM 1379 O O . ASN A 1 176 ? -17.976 25.532 82.460 1.00 79.06 176 ASN A O 1
ATOM 1383 N N . THR A 1 177 ? -18.915 27.164 81.242 1.00 82.31 177 THR A N 1
ATOM 1384 C CA . THR A 1 177 ? -19.158 28.041 82.394 1.00 82.31 177 THR A CA 1
ATOM 1385 C C . THR A 1 177 ? -20.001 27.330 83.451 1.00 82.31 177 THR A C 1
ATOM 1387 O O . THR A 1 177 ? -19.556 27.225 84.588 1.00 82.31 177 THR A O 1
ATOM 1390 N N . ILE A 1 178 ? -21.146 26.757 83.069 1.00 78.50 178 ILE A N 1
ATOM 1391 C CA . ILE A 1 178 ? -22.061 26.076 84.000 1.00 78.50 178 ILE A CA 1
ATOM 1392 C C . ILE A 1 178 ? -21.398 24.851 84.647 1.00 78.50 178 ILE A C 1
ATOM 1394 O O . ILE A 1 178 ? -21.493 24.659 85.857 1.00 78.50 178 ILE A O 1
ATOM 1398 N N . ARG A 1 179 ? -20.672 24.039 83.867 1.00 74.56 179 ARG A N 1
ATOM 1399 C CA . ARG A 1 179 ? -20.013 22.819 84.359 1.00 74.56 179 ARG A CA 1
ATOM 1400 C C . ARG A 1 179 ? -18.959 23.087 85.439 1.00 74.56 179 ARG A C 1
ATOM 1402 O O . ARG A 1 179 ? -18.749 22.224 86.287 1.00 74.56 179 ARG A O 1
ATOM 1409 N N . PHE A 1 180 ? -18.283 24.237 85.394 1.00 72.81 180 PHE A N 1
ATOM 1410 C CA . PHE A 1 180 ? -17.247 24.598 86.370 1.00 72.81 180 PHE A CA 1
ATOM 1411 C C . PHE A 1 180 ? -17.763 25.457 87.528 1.00 72.81 180 PHE A C 1
ATOM 1413 O O . PHE A 1 180 ? -17.081 25.556 88.546 1.00 72.81 180 PHE A O 1
ATOM 1420 N N . THR A 1 181 ? -18.939 26.073 87.396 1.00 75.75 181 THR A N 1
ATOM 1421 C CA . THR A 1 181 ? -19.558 26.843 88.482 1.00 75.75 181 THR A CA 1
ATOM 1422 C C . THR A 1 181 ? -20.465 25.998 89.364 1.00 75.75 181 THR A C 1
ATOM 1424 O O . THR A 1 181 ? -20.558 26.278 90.556 1.00 75.75 181 THR A O 1
ATOM 1427 N N . ASP A 1 182 ? -21.136 24.992 88.796 1.00 76.62 182 ASP A N 1
ATOM 1428 C CA . ASP A 1 182 ? -22.154 24.215 89.502 1.00 76.62 182 ASP A CA 1
ATOM 1429 C C . ASP A 1 182 ? -21.575 22.885 90.034 1.00 76.62 182 ASP A C 1
ATOM 1431 O O . ASP A 1 182 ? -21.206 22.007 89.238 1.00 76.62 182 ASP A O 1
ATOM 1435 N N . PRO A 1 183 ? -21.462 22.700 91.365 1.00 77.06 183 PRO A N 1
ATOM 1436 C CA . PRO A 1 183 ? -20.808 21.529 91.948 1.00 77.06 183 PRO A CA 1
ATOM 1437 C C . PRO A 1 183 ? -21.526 20.212 91.613 1.00 77.06 183 PRO A C 1
ATOM 1439 O O . PRO A 1 183 ? -20.853 19.200 91.414 1.00 77.06 183 PRO A O 1
ATOM 1442 N N . ASP A 1 184 ? -22.852 20.228 91.439 1.00 77.94 184 ASP A N 1
ATOM 1443 C CA . ASP A 1 184 ? -23.652 19.035 91.120 1.00 77.94 184 ASP A CA 1
ATOM 1444 C C . ASP A 1 184 ? -23.374 18.476 89.714 1.00 77.94 184 ASP A C 1
ATOM 1446 O O . ASP A 1 184 ? -23.374 17.263 89.503 1.00 77.94 184 ASP A O 1
ATOM 1450 N N . ILE A 1 185 ? -23.099 19.345 88.736 1.00 67.56 185 ILE A N 1
ATOM 1451 C CA . ILE A 1 185 ? -22.860 18.948 87.338 1.00 67.56 185 ILE A CA 1
ATOM 1452 C C . ILE A 1 185 ? -21.420 18.452 87.157 1.00 67.56 185 ILE A C 1
ATOM 1454 O O . ILE A 1 185 ? -21.160 17.538 86.368 1.00 67.56 185 ILE A O 1
ATOM 1458 N N . SER A 1 186 ? -20.478 19.025 87.911 1.00 70.19 186 SER A N 1
ATOM 1459 C CA . SER A 1 186 ? -19.065 18.632 87.884 1.00 70.19 186 SER A CA 1
ATOM 1460 C C . SER A 1 186 ? -18.821 17.192 88.363 1.00 70.19 186 SER A C 1
ATOM 1462 O O . SER A 1 186 ? -17.865 16.556 87.920 1.00 70.19 186 SER A O 1
ATOM 1464 N N . ALA A 1 187 ? -19.710 16.662 89.210 1.00 76.38 187 ALA A N 1
ATOM 1465 C CA . ALA A 1 187 ? -19.601 15.338 89.818 1.00 76.38 187 ALA A CA 1
ATOM 1466 C C . ALA A 1 187 ? -20.098 14.180 88.922 1.00 76.38 187 ALA A C 1
ATOM 1468 O O . ALA A 1 187 ? -20.046 13.020 89.329 1.00 76.38 187 ALA A O 1
ATOM 1469 N N . ILE A 1 188 ? -20.600 14.467 87.715 1.00 73.56 188 ILE A N 1
ATOM 1470 C CA . ILE A 1 188 ? -21.160 13.459 86.803 1.00 73.56 188 ILE A CA 1
ATOM 1471 C C . ILE A 1 188 ? -20.048 12.838 85.938 1.00 73.56 188 ILE A C 1
ATOM 1473 O O . ILE A 1 188 ? -19.453 13.513 85.093 1.00 73.56 188 ILE A O 1
ATOM 1477 N N . ASP A 1 189 ? -19.819 11.529 86.084 1.00 63.72 189 ASP A N 1
ATOM 1478 C CA . ASP A 1 189 ? -18.857 10.779 85.264 1.00 63.72 189 ASP A CA 1
ATOM 1479 C C . ASP A 1 189 ? -19.328 10.624 83.798 1.00 63.72 189 ASP A C 1
ATOM 1481 O O . ASP A 1 189 ? -20.452 10.171 83.539 1.00 63.72 189 ASP A O 1
ATOM 1485 N N . PRO A 1 190 ? -18.482 10.927 82.792 1.00 63.31 190 PRO A N 1
ATOM 1486 C CA . PRO A 1 190 ? -18.847 10.760 81.389 1.00 63.31 190 PRO A CA 1
ATOM 1487 C C . PRO A 1 190 ? -18.843 9.275 80.982 1.00 63.31 190 PRO A C 1
ATOM 1489 O O . PRO A 1 190 ? -17.805 8.617 80.946 1.00 63.31 190 PRO A O 1
ATOM 1492 N N . LYS A 1 191 ? -20.007 8.731 80.602 1.00 57.44 191 LYS A N 1
ATOM 1493 C CA . LYS A 1 191 ? -20.134 7.349 80.101 1.00 57.44 191 LYS A CA 1
ATOM 1494 C C . LYS A 1 191 ? -19.894 7.270 78.587 1.00 57.44 191 LYS A C 1
ATOM 1496 O O . LYS A 1 191 ? -20.697 7.787 77.812 1.00 57.44 191 LYS A O 1
ATOM 1501 N N . LEU A 1 192 ? -18.855 6.554 78.142 1.00 47.22 192 LEU A N 1
ATOM 1502 C CA . LEU A 1 192 ? -18.637 6.267 76.715 1.00 47.22 192 LEU A CA 1
ATOM 1503 C C . LEU A 1 192 ? -19.645 5.222 76.193 1.00 47.22 192 LEU A C 1
ATOM 1505 O O . LEU A 1 192 ? -19.705 4.098 76.690 1.00 47.22 192 LEU A O 1
ATOM 1509 N N . ARG A 1 193 ? -20.394 5.553 75.132 1.00 55.19 193 ARG A N 1
ATOM 1510 C CA . ARG A 1 193 ? -21.025 4.561 74.241 1.00 55.19 193 ARG A CA 1
ATOM 1511 C C . ARG A 1 193 ? -20.181 4.452 72.973 1.00 55.19 193 ARG A C 1
ATOM 1513 O O . ARG A 1 193 ? -20.278 5.314 72.107 1.00 55.19 193 ARG A O 1
ATOM 1520 N N . VAL A 1 194 ? -19.381 3.398 72.846 1.00 50.75 194 VAL A N 1
ATOM 1521 C CA . VAL A 1 194 ? -18.707 3.064 71.581 1.00 50.75 194 VAL A CA 1
ATOM 1522 C C . VAL A 1 194 ? -19.682 2.249 70.727 1.00 50.75 194 VAL A C 1
ATOM 1524 O O . VAL A 1 194 ? -20.191 1.227 71.188 1.00 50.75 194 VAL A O 1
ATOM 1527 N N . ARG A 1 195 ? -19.985 2.691 69.500 1.00 56.75 195 ARG A N 1
ATOM 1528 C CA . ARG A 1 195 ? -20.664 1.837 68.510 1.00 56.75 195 ARG A CA 1
ATOM 1529 C C . ARG A 1 195 ? -19.602 0.999 67.792 1.00 56.75 195 ARG A C 1
ATOM 1531 O O . ARG A 1 195 ? -18.644 1.572 67.290 1.00 56.75 195 ARG A O 1
ATOM 1538 N N . ARG A 1 196 ? -19.764 -0.329 67.752 1.00 66.94 196 ARG A N 1
ATOM 1539 C CA . ARG A 1 196 ? -18.990 -1.200 66.848 1.00 66.94 196 ARG A CA 1
ATOM 1540 C C . ARG A 1 196 ? -19.585 -1.112 65.441 1.00 66.94 196 ARG A C 1
ATOM 1542 O O . ARG A 1 196 ? -20.811 -1.128 65.319 1.00 66.94 196 ARG A O 1
ATOM 1549 N N . ASP A 1 197 ? -18.748 -1.054 64.414 1.00 69.56 197 ASP A N 1
ATOM 1550 C CA . ASP A 1 197 ? -19.199 -1.161 63.025 1.00 69.56 197 ASP A CA 1
ATOM 1551 C C . ASP A 1 197 ? -19.605 -2.617 62.722 1.00 69.56 197 ASP A C 1
ATOM 1553 O O . ASP A 1 197 ? -18.912 -3.555 63.123 1.00 69.56 197 ASP A O 1
ATOM 1557 N N . LEU A 1 198 ? -20.755 -2.821 62.066 1.00 70.81 198 LEU A N 1
ATOM 1558 C CA . LEU A 1 198 ? -21.282 -4.154 61.723 1.00 70.81 198 LEU A CA 1
ATOM 1559 C C . LEU A 1 198 ? -20.614 -4.701 60.450 1.00 70.81 198 LEU A C 1
ATOM 1561 O O . LEU A 1 198 ? -20.424 -3.969 59.477 1.00 70.81 198 LEU A O 1
ATOM 1565 N N . ALA A 1 199 ? -20.320 -6.004 60.416 1.00 79.31 199 ALA A N 1
ATOM 1566 C CA . ALA A 1 199 ? -19.829 -6.677 59.206 1.00 79.31 199 ALA A CA 1
ATOM 1567 C C . ALA A 1 199 ? -20.954 -6.852 58.158 1.00 79.31 199 ALA A C 1
ATOM 1569 O O . ALA A 1 199 ? -22.121 -6.977 58.523 1.00 79.31 199 ALA A O 1
ATOM 1570 N N . ARG A 1 200 ? -20.636 -6.934 56.850 1.00 76.06 200 ARG A N 1
ATOM 1571 C CA . ARG A 1 200 ? -21.643 -7.142 55.775 1.00 76.06 200 ARG A CA 1
ATOM 1572 C C . ARG A 1 200 ? -22.676 -8.261 56.043 1.00 76.06 200 ARG A C 1
ATOM 1574 O O . ARG A 1 200 ? -23.859 -7.976 55.880 1.00 76.06 200 ARG A O 1
ATOM 1581 N N . PRO A 1 201 ? -22.306 -9.481 56.491 1.00 78.94 201 PRO A N 1
ATOM 1582 C CA . PRO A 1 201 ? -23.302 -10.525 56.770 1.00 78.94 201 PRO A CA 1
ATOM 1583 C C . PRO A 1 201 ? -24.197 -10.201 57.981 1.00 78.94 201 PRO A C 1
ATOM 1585 O O . PRO A 1 201 ? -25.376 -10.558 58.004 1.00 78.94 201 PRO A O 1
ATOM 1588 N N . GLU A 1 202 ? -23.676 -9.479 58.981 1.00 78.06 202 GLU A N 1
ATOM 1589 C CA . GLU A 1 202 ? -24.483 -8.984 60.106 1.00 78.06 202 GLU A CA 1
ATOM 1590 C C . GLU A 1 202 ? -25.467 -7.898 59.638 1.00 78.06 202 GLU A C 1
ATOM 1592 O O . GLU A 1 202 ? -26.599 -7.844 60.114 1.00 78.06 202 GLU A O 1
ATOM 1597 N N . LEU A 1 203 ? -25.063 -7.061 58.674 1.00 80.31 203 LEU A N 1
ATOM 1598 C CA . LEU A 1 203 ? -25.911 -6.023 58.084 1.00 80.31 203 LEU A CA 1
ATOM 1599 C C . LEU A 1 203 ? -27.074 -6.617 57.277 1.00 80.31 203 LEU A C 1
ATOM 1601 O O . LEU A 1 203 ? -28.204 -6.157 57.419 1.00 80.31 203 LEU A O 1
ATOM 1605 N N . GLU A 1 204 ? -26.822 -7.650 56.470 1.00 80.56 204 GLU A N 1
ATOM 1606 C CA . GLU A 1 204 ? -27.873 -8.368 55.730 1.00 80.56 204 GLU A CA 1
ATOM 1607 C C . GLU A 1 204 ? -28.883 -9.008 56.686 1.00 80.56 204 GLU A C 1
ATOM 1609 O O . GLU A 1 204 ? -30.094 -8.870 56.503 1.00 80.56 204 GLU A O 1
ATOM 1614 N N . THR A 1 205 ? -28.386 -9.617 57.767 1.00 83.38 205 THR A N 1
ATOM 1615 C CA . THR A 1 205 ? -29.228 -10.185 58.827 1.00 83.38 205 THR A CA 1
ATOM 1616 C C . THR A 1 205 ? -30.077 -9.103 59.506 1.00 83.38 205 THR A C 1
ATOM 1618 O O . THR A 1 205 ? -31.257 -9.330 59.765 1.00 83.38 205 THR A O 1
ATOM 1621 N N . LEU A 1 206 ? -29.509 -7.914 59.748 1.00 85.81 206 LEU A N 1
ATOM 1622 C CA . LEU A 1 206 ? -30.211 -6.766 60.331 1.00 85.81 206 LEU A CA 1
ATOM 1623 C C . LEU A 1 206 ? -31.285 -6.199 59.392 1.00 85.81 206 LEU A C 1
ATOM 1625 O O . LEU A 1 206 ? -32.364 -5.820 59.844 1.00 85.81 206 LEU A O 1
ATOM 1629 N N . CYS A 1 207 ? -31.013 -6.121 58.090 1.00 84.75 207 CYS A N 1
ATOM 1630 C CA . CYS 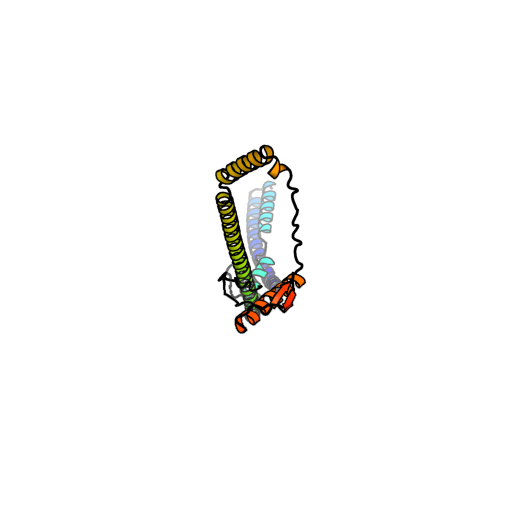A 1 207 ? -32.003 -5.680 57.108 1.00 84.75 207 CYS A CA 1
ATOM 1631 C C . CYS A 1 207 ? -33.171 -6.667 57.028 1.00 84.75 207 CYS A C 1
ATOM 1633 O O . CYS A 1 207 ? -34.321 -6.250 57.163 1.00 84.75 207 CYS A O 1
ATOM 1635 N N . ALA A 1 208 ? -32.875 -7.965 56.914 1.00 86.12 208 ALA A N 1
ATOM 1636 C CA . ALA A 1 208 ? -33.889 -9.013 56.861 1.00 86.12 208 ALA A CA 1
ATOM 1637 C C . ALA A 1 208 ? -34.742 -9.060 58.141 1.00 86.12 208 ALA A C 1
ATOM 1639 O O . ALA A 1 208 ? -35.963 -9.206 58.077 1.00 86.12 208 ALA A O 1
ATOM 1640 N N . SER A 1 209 ? -34.129 -8.887 59.317 1.00 89.50 209 SER A N 1
ATOM 1641 C CA . SER A 1 209 ? -34.861 -8.853 60.585 1.00 89.50 209 SER A CA 1
ATOM 1642 C C . SER A 1 209 ? -35.712 -7.588 60.739 1.00 89.50 209 SER A C 1
ATOM 1644 O O . SER A 1 209 ? -36.843 -7.687 61.215 1.00 89.50 209 SER A O 1
ATOM 1646 N N . ARG A 1 210 ? -35.238 -6.412 60.294 1.00 88.88 210 ARG A N 1
ATOM 1647 C CA . ARG A 1 210 ? -36.043 -5.171 60.268 1.00 88.88 210 ARG A CA 1
ATOM 1648 C C . ARG A 1 210 ? -37.265 -5.308 59.374 1.00 88.88 210 ARG A C 1
ATOM 1650 O O . ARG A 1 210 ? -38.352 -4.916 59.794 1.00 88.88 210 ARG A O 1
ATOM 1657 N N . GLU A 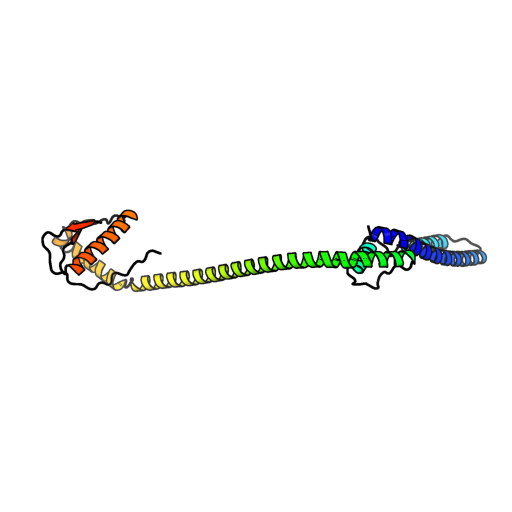1 211 ? -37.072 -5.841 58.173 1.00 87.75 211 GLU A N 1
ATOM 1658 C CA . GLU A 1 211 ? -38.139 -6.054 57.196 1.00 87.75 211 GLU A CA 1
ATOM 1659 C C . GLU A 1 211 ? -39.188 -7.022 57.751 1.00 87.75 211 GLU A C 1
ATOM 1661 O O . GLU A 1 211 ? -40.364 -6.676 57.833 1.00 87.75 211 GLU A O 1
ATOM 1666 N N . PHE A 1 212 ? -38.749 -8.164 58.290 1.00 90.25 212 PHE A N 1
ATOM 1667 C CA . PHE A 1 212 ? -39.642 -9.149 58.900 1.00 90.25 212 PHE A CA 1
ATOM 1668 C C . PHE A 1 212 ? -40.462 -8.577 60.067 1.00 90.25 212 PHE A C 1
ATOM 1670 O O . PHE A 1 212 ? -41.678 -8.760 60.126 1.00 90.25 212 PHE A O 1
ATOM 1677 N N . VAL A 1 213 ? -39.814 -7.867 61.001 1.00 89.88 213 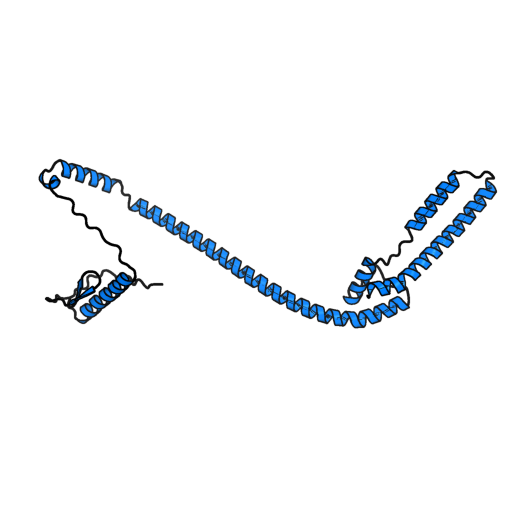VAL A N 1
ATOM 1678 C CA . VAL A 1 213 ? -40.499 -7.268 62.159 1.00 89.88 213 VAL A CA 1
ATOM 1679 C C . VAL A 1 213 ? -41.536 -6.245 61.714 1.00 89.88 213 VAL A C 1
ATOM 1681 O O . VAL A 1 213 ? -42.622 -6.189 62.290 1.00 89.88 213 VAL A O 1
ATOM 1684 N N . TYR A 1 214 ? -41.210 -5.431 60.712 1.00 85.12 214 TYR A N 1
ATOM 1685 C CA . TYR A 1 214 ? -42.123 -4.417 60.208 1.00 85.12 214 TYR A CA 1
ATOM 1686 C C . TYR A 1 214 ? -43.341 -5.048 59.531 1.00 85.12 214 TYR A C 1
ATOM 1688 O O . TYR A 1 214 ? -44.471 -4.726 59.900 1.00 85.12 214 TYR A O 1
ATOM 1696 N N . ASP A 1 215 ? -43.122 -5.984 58.609 1.00 88.06 215 ASP A N 1
ATOM 1697 C CA . ASP A 1 215 ? -44.191 -6.611 57.833 1.00 88.06 215 ASP A CA 1
ATOM 1698 C C . ASP A 1 215 ? -45.155 -7.404 58.715 1.00 88.06 215 ASP A C 1
ATOM 1700 O O . ASP A 1 215 ? -46.376 -7.286 58.577 1.00 88.06 215 ASP A O 1
ATOM 1704 N N . GLU A 1 216 ? -44.632 -8.185 59.659 1.00 89.56 216 GLU A N 1
ATOM 1705 C CA . GLU A 1 216 ? -45.467 -8.979 60.560 1.00 89.56 216 GLU A CA 1
ATOM 1706 C C . GLU A 1 216 ? -46.243 -8.107 61.554 1.00 89.56 216 GLU A C 1
ATOM 1708 O O . GLU A 1 216 ? -47.422 -8.367 61.811 1.00 89.56 216 GLU A O 1
ATOM 1713 N N . ASN A 1 217 ? -45.636 -7.035 62.071 1.00 89.81 217 ASN A N 1
ATOM 1714 C CA . ASN A 1 217 ? -46.333 -6.108 62.966 1.00 89.81 217 ASN A CA 1
ATOM 1715 C C . ASN A 1 217 ? -47.391 -5.279 62.224 1.00 89.81 217 ASN A C 1
ATOM 1717 O O . ASN A 1 217 ? -48.455 -4.996 62.777 1.00 89.81 217 ASN A O 1
ATOM 1721 N N . LEU A 1 218 ? -47.134 -4.923 60.961 1.00 86.44 218 LEU A N 1
ATOM 1722 C CA . LEU A 1 218 ? -48.089 -4.211 60.116 1.00 86.44 218 LEU A CA 1
ATOM 1723 C C . LEU A 1 218 ? -49.309 -5.085 59.795 1.00 86.44 218 LEU A C 1
ATOM 1725 O O . LEU A 1 218 ? -50.441 -4.615 59.924 1.00 86.44 218 LEU A O 1
ATOM 1729 N N . LYS A 1 219 ? -49.097 -6.364 59.448 1.00 88.69 219 LYS A N 1
ATOM 1730 C CA . LYS A 1 219 ? -50.183 -7.341 59.237 1.00 88.69 219 LYS A CA 1
ATOM 1731 C C . LYS A 1 219 ? -51.000 -7.565 60.509 1.00 88.69 219 LYS A C 1
ATOM 1733 O O . LYS A 1 219 ? -52.226 -7.613 60.445 1.00 88.69 219 LYS A O 1
ATOM 1738 N N . ALA A 1 220 ? -50.331 -7.688 61.655 1.00 86.44 220 ALA A N 1
ATOM 1739 C CA . ALA A 1 220 ? -50.980 -7.937 62.939 1.00 86.44 220 ALA A CA 1
ATOM 1740 C C . ALA A 1 220 ? -51.637 -6.687 63.555 1.00 86.44 220 ALA A C 1
ATOM 1742 O O . ALA A 1 220 ? -52.414 -6.827 64.494 1.00 86.44 220 ALA A O 1
ATOM 1743 N N . LYS A 1 221 ? -51.321 -5.476 63.061 1.00 86.25 221 LYS A N 1
ATOM 1744 C CA . LYS A 1 221 ? -51.678 -4.171 63.668 1.00 86.25 221 LYS A CA 1
ATOM 1745 C C . LYS A 1 221 ? -51.243 -4.024 65.136 1.00 86.25 221 LYS A C 1
ATOM 1747 O O . LYS A 1 221 ? -51.677 -3.116 65.845 1.00 86.25 221 LYS A O 1
ATOM 1752 N N . GLU A 1 222 ? -50.325 -4.876 65.574 1.00 88.94 222 GLU A N 1
ATOM 1753 C CA . GLU A 1 222 ? -49.784 -4.948 66.923 1.00 88.94 222 GLU A CA 1
ATOM 1754 C C . GLU A 1 222 ? -48.287 -5.272 66.857 1.00 88.94 222 GLU A C 1
ATO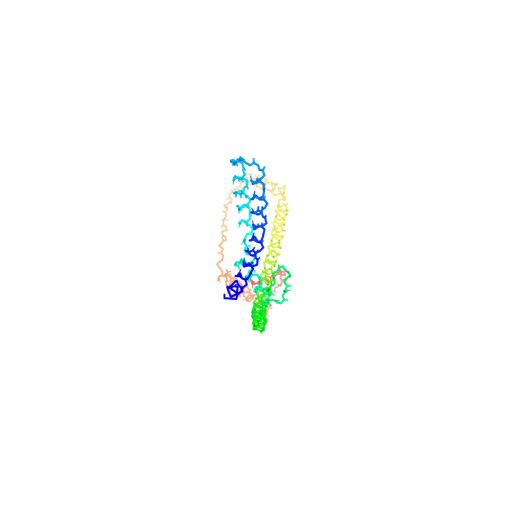M 1756 O O . GLU A 1 222 ? -47.802 -5.923 65.934 1.00 88.94 222 GLU A O 1
ATOM 1761 N N . THR A 1 223 ? -47.530 -4.823 67.855 1.00 87.88 223 THR A N 1
ATOM 1762 C CA . THR A 1 223 ? -46.085 -5.065 67.993 1.00 87.88 223 THR A CA 1
ATOM 1763 C C . THR A 1 223 ? -45.813 -6.491 68.466 1.00 87.88 223 THR A C 1
ATOM 1765 O O . THR A 1 223 ? -45.418 -6.712 69.610 1.00 87.88 223 THR A O 1
ATOM 1768 N N . LYS A 1 224 ? -46.042 -7.474 67.598 1.00 88.31 224 LYS A N 1
ATOM 1769 C CA . LYS A 1 224 ? -45.815 -8.899 67.865 1.00 88.31 224 LYS A CA 1
ATOM 1770 C C . LYS A 1 224 ? -44.329 -9.251 67.967 1.00 88.31 224 LYS A C 1
ATOM 1772 O O . LYS A 1 224 ? -43.963 -10.099 68.778 1.00 88.31 224 LYS A O 1
ATOM 1777 N N . TYR A 1 225 ? -43.470 -8.572 67.209 1.00 91.38 225 TYR A N 1
ATOM 1778 C CA . TYR A 1 225 ? -42.018 -8.759 67.229 1.00 91.38 225 TYR A CA 1
ATOM 1779 C C . TYR A 1 225 ? -41.278 -7.462 67.586 1.00 91.38 225 TYR A C 1
ATOM 1781 O O . TYR A 1 225 ? -41.709 -6.367 67.220 1.00 91.38 225 TYR A O 1
ATOM 1789 N N . ILE A 1 226 ? -40.160 -7.584 68.312 1.00 88.88 226 ILE A N 1
ATOM 1790 C CA . ILE A 1 226 ? -39.267 -6.476 68.695 1.00 88.88 226 ILE A CA 1
ATOM 1791 C C . ILE A 1 226 ? -37.824 -6.834 68.331 1.00 88.88 226 ILE A C 1
ATOM 1793 O O . ILE A 1 226 ? -37.411 -7.989 68.444 1.00 88.88 226 ILE A O 1
ATOM 1797 N N . MET A 1 227 ? -37.052 -5.819 67.952 1.00 88.69 227 MET A N 1
ATOM 1798 C CA . MET A 1 227 ? -35.629 -5.945 67.651 1.00 88.69 227 MET A CA 1
ATOM 1799 C C . MET A 1 227 ? -34.756 -6.121 68.893 1.00 88.69 227 MET A C 1
ATOM 1801 O O . MET A 1 227 ? -34.939 -5.445 69.906 1.00 88.69 227 MET A O 1
ATOM 1805 N N . VAL A 1 228 ? -33.774 -7.013 68.780 1.00 84.38 228 VAL A N 1
ATOM 1806 C CA . VAL A 1 228 ? -32.698 -7.242 69.748 1.00 84.38 228 VAL A CA 1
ATOM 1807 C C . VAL A 1 228 ? -31.387 -7.305 68.979 1.00 84.38 228 VAL A C 1
ATOM 1809 O O . VAL A 1 228 ? -31.088 -8.300 68.314 1.00 84.38 228 VAL A O 1
ATOM 1812 N N . ASP A 1 229 ? -30.625 -6.217 69.071 1.00 83.88 229 ASP A N 1
ATOM 1813 C CA . ASP A 1 229 ? -29.395 -5.979 68.317 1.00 83.88 229 ASP A CA 1
ATOM 1814 C C . ASP A 1 229 ? -29.593 -6.149 66.799 1.00 83.88 229 ASP A C 1
ATOM 1816 O O . ASP A 1 229 ? -30.101 -5.245 66.139 1.00 83.88 229 ASP A O 1
ATOM 1820 N N . ILE A 1 230 ? -29.203 -7.307 66.256 1.00 84.62 230 ILE A N 1
ATOM 1821 C CA . ILE A 1 230 ? -29.255 -7.660 64.825 1.00 84.62 230 ILE A CA 1
ATOM 1822 C C . ILE A 1 230 ? -30.455 -8.574 64.503 1.00 84.62 230 ILE A C 1
ATOM 1824 O O . ILE A 1 230 ? -30.851 -8.713 63.348 1.00 84.62 230 ILE A O 1
ATOM 1828 N N . SER A 1 231 ? -31.056 -9.194 65.520 1.00 86.12 231 SER A N 1
ATOM 1829 C CA . SER A 1 231 ? -32.116 -10.202 65.391 1.00 86.12 231 SER A CA 1
ATOM 1830 C C . SER A 1 231 ? -33.459 -9.699 65.933 1.00 86.12 231 SER A C 1
ATOM 1832 O O . SER A 1 231 ? -33.551 -8.592 66.465 1.00 86.12 231 SER A O 1
ATOM 1834 N N . TYR A 1 232 ? -34.511 -10.513 65.826 1.00 91.50 232 TYR A N 1
ATOM 1835 C CA . TYR A 1 232 ? -35.822 -10.214 66.399 1.00 91.50 232 TYR A CA 1
ATOM 1836 C C . TYR A 1 232 ? -36.267 -11.287 67.394 1.00 91.50 232 TYR A C 1
ATOM 1838 O O . TYR A 1 232 ? -35.890 -12.453 67.298 1.00 91.50 232 TYR A O 1
ATOM 1846 N N . LYS A 1 233 ? -37.112 -10.891 68.347 1.00 92.19 233 LYS A N 1
ATOM 1847 C CA . LYS A 1 233 ? -37.779 -11.800 69.286 1.00 92.19 233 LYS A CA 1
ATOM 1848 C C . LYS A 1 233 ? -39.269 -11.505 69.370 1.00 92.19 233 LYS A C 1
ATOM 1850 O O . LYS A 1 233 ? -39.716 -10.409 69.031 1.00 92.19 233 LYS A O 1
ATOM 1855 N N . LEU A 1 234 ? -40.025 -12.471 69.881 1.00 91.31 234 LEU A N 1
ATOM 1856 C CA . LEU A 1 234 ? -41.438 -12.283 70.183 1.00 91.31 234 LEU A CA 1
ATOM 1857 C C . LEU A 1 234 ? -41.607 -11.285 71.336 1.00 91.31 234 LEU A C 1
ATOM 1859 O O . LEU A 1 234 ? -40.909 -11.348 72.353 1.00 91.31 234 LEU A O 1
ATOM 1863 N N . ASN A 1 235 ? -42.549 -10.366 71.180 1.00 89.50 235 ASN A N 1
ATOM 1864 C CA . ASN A 1 235 ? -42.932 -9.442 72.227 1.00 89.50 235 ASN A CA 1
ATOM 1865 C C . ASN A 1 235 ? -43.894 -10.124 73.208 1.00 89.50 235 ASN A C 1
ATOM 1867 O O . ASN A 1 235 ? -44.991 -10.528 72.834 1.00 89.50 235 ASN A O 1
ATOM 1871 N N . ALA A 1 236 ? -43.509 -10.197 74.482 1.00 87.94 236 ALA A N 1
ATOM 1872 C CA . ALA A 1 236 ? -44.356 -10.754 75.536 1.00 87.94 236 ALA A CA 1
ATOM 1873 C C . ALA A 1 236 ? -45.592 -9.885 75.856 1.00 87.94 236 ALA A C 1
ATOM 1875 O O . ALA A 1 236 ? -46.524 -10.369 76.493 1.00 87.94 236 ALA A O 1
ATOM 1876 N N . LYS A 1 237 ? -45.599 -8.601 75.459 1.00 88.12 237 LYS A N 1
ATOM 1877 C CA . LYS A 1 237 ? -46.699 -7.650 75.702 1.00 88.12 237 LYS A CA 1
ATOM 1878 C C . LYS A 1 237 ? -46.980 -6.813 74.441 1.00 88.12 237 LYS A C 1
ATOM 1880 O O . LYS A 1 237 ? -46.416 -5.716 74.317 1.00 88.12 237 LYS A O 1
ATOM 1885 N N . PRO A 1 238 ? -47.789 -7.314 73.486 1.00 87.19 238 PRO A N 1
ATOM 1886 C CA . PRO A 1 238 ? -48.084 -6.597 72.251 1.00 87.19 238 PRO A CA 1
ATOM 1887 C C . PRO A 1 238 ? -48.817 -5.283 72.540 1.00 87.19 238 PRO A C 1
ATOM 1889 O O . PRO A 1 238 ? -49.688 -5.191 73.402 1.00 87.19 238 PRO A O 1
ATOM 1892 N N . ARG A 1 239 ? -48.400 -4.239 71.829 1.00 83.19 239 ARG A N 1
ATOM 1893 C CA . ARG A 1 239 ? -48.990 -2.894 71.841 1.00 83.19 239 ARG A CA 1
ATOM 1894 C C . ARG A 1 239 ? -49.482 -2.544 70.439 1.00 83.19 239 ARG A C 1
ATOM 1896 O O . ARG A 1 239 ? -48.835 -2.996 69.490 1.00 83.19 239 ARG A O 1
ATOM 1903 N N . PRO A 1 240 ? -50.542 -1.733 70.289 1.00 84.88 240 PRO A N 1
ATOM 1904 C CA . PRO A 1 240 ? -51.025 -1.307 68.977 1.00 84.88 240 PRO A CA 1
ATOM 1905 C C . PRO A 1 240 ? -49.884 -0.687 68.163 1.00 84.88 240 PRO A C 1
ATOM 1907 O O . PRO A 1 240 ? -49.130 0.147 68.670 1.00 84.88 240 PRO A O 1
ATOM 1910 N N . PHE A 1 241 ? -49.718 -1.147 66.923 1.00 77.38 241 PHE A N 1
ATOM 1911 C CA . PHE A 1 241 ? -48.631 -0.710 66.051 1.00 77.38 241 PHE A CA 1
ATOM 1912 C C . PHE A 1 241 ? -49.064 0.542 65.285 1.00 77.38 241 PHE A C 1
ATOM 1914 O O . PHE A 1 241 ? -49.758 0.462 64.274 1.00 77.38 241 PHE A O 1
ATOM 1921 N N . THR A 1 242 ? -48.690 1.715 65.797 1.00 66.94 242 THR A N 1
ATOM 1922 C CA . THR A 1 242 ? -48.913 3.002 65.131 1.00 66.94 242 THR A CA 1
ATOM 1923 C C . THR A 1 242 ? -47.745 3.348 64.214 1.00 66.94 242 THR A C 1
ATOM 1925 O O . THR A 1 242 ? -46.581 3.362 64.614 1.00 66.94 242 THR A O 1
ATOM 1928 N N . LEU A 1 243 ? -48.073 3.645 62.959 1.00 56.66 243 LEU A N 1
ATOM 1929 C CA . LEU A 1 243 ? -47.129 4.003 61.908 1.00 56.66 243 LEU A CA 1
ATOM 1930 C C . LEU A 1 243 ? -46.672 5.454 62.131 1.00 56.66 243 LEU A C 1
ATOM 1932 O O . LEU A 1 243 ? -47.278 6.393 61.623 1.00 56.66 243 LEU A O 1
ATOM 1936 N N . PHE A 1 244 ? -45.617 5.663 62.923 1.00 46.91 244 PHE A N 1
ATOM 1937 C CA . PHE A 1 244 ? -44.879 6.925 62.854 1.00 46.91 244 PHE A CA 1
ATOM 1938 C C . PHE A 1 244 ? -44.114 6.913 61.532 1.00 46.91 244 PHE A C 1
ATOM 1940 O O . PHE A 1 244 ? -43.111 6.217 61.387 1.00 46.91 244 PHE A O 1
ATOM 1947 N N . ALA A 1 245 ? -44.662 7.619 60.544 1.00 37.91 245 ALA A N 1
ATOM 1948 C CA . ALA A 1 245 ? -44.115 7.744 59.205 1.00 37.91 245 ALA A CA 1
ATOM 1949 C C . ALA A 1 245 ? -42.733 8.415 59.243 1.00 37.91 245 ALA A C 1
ATOM 1951 O O . ALA A 1 245 ? -42.609 9.626 59.101 1.00 37.91 245 ALA A O 1
ATOM 1952 N N . PHE A 1 246 ? -41.685 7.615 59.412 1.00 33.12 246 PHE A N 1
ATOM 1953 C CA . PHE A 1 246 ? -40.369 7.941 58.887 1.00 33.12 246 PHE A CA 1
ATOM 1954 C C . PHE A 1 246 ? -40.178 7.092 57.630 1.00 33.12 246 PHE A C 1
ATOM 1956 O O . PHE A 1 246 ? -40.179 5.863 57.735 1.00 33.12 246 PHE A O 1
ATOM 1963 N N . PRO A 1 247 ? -40.093 7.709 56.438 1.00 36.12 247 PRO A N 1
ATOM 1964 C CA . PRO A 1 247 ? -39.957 6.971 55.194 1.00 36.12 247 PRO A CA 1
ATOM 1965 C C . PRO A 1 247 ? -38.653 6.174 55.238 1.00 36.12 247 PRO A C 1
ATOM 1967 O O . PRO A 1 247 ? -37.562 6.739 55.226 1.00 36.12 247 PRO A O 1
ATOM 1970 N N . VAL A 1 248 ? -38.762 4.847 55.317 1.00 45.50 248 VAL A N 1
ATOM 1971 C CA . VAL A 1 248 ? -37.624 3.950 55.124 1.00 45.50 248 VAL A CA 1
ATOM 1972 C C . VAL A 1 248 ? -37.312 3.987 53.636 1.00 45.50 248 VAL A C 1
ATOM 1974 O O . VAL A 1 248 ? -37.987 3.360 52.820 1.00 45.50 248 VAL A O 1
ATOM 1977 N N . THR A 1 249 ? -36.323 4.791 53.264 1.00 36.84 249 THR A N 1
ATOM 1978 C CA . THR A 1 249 ? -35.777 4.823 51.914 1.00 36.84 249 THR A CA 1
ATOM 1979 C C . THR A 1 249 ? -35.306 3.413 51.566 1.00 36.84 249 THR A C 1
ATOM 1981 O O . THR A 1 249 ? -34.427 2.864 52.231 1.00 36.84 249 THR A O 1
ATOM 1984 N N . ARG A 1 250 ? -35.914 2.811 50.536 1.00 36.34 250 ARG A N 1
ATOM 1985 C CA . ARG A 1 250 ? -35.450 1.567 49.910 1.00 36.34 250 ARG A CA 1
ATOM 1986 C C . ARG A 1 250 ? -33.997 1.762 49.473 1.00 36.34 250 ARG A C 1
ATOM 1988 O O . ARG A 1 250 ? -33.739 2.355 48.430 1.00 36.34 250 ARG A O 1
ATOM 1995 N N . LEU A 1 251 ? -33.051 1.265 50.262 1.00 39.28 251 LEU A N 1
ATOM 1996 C CA . LEU A 1 251 ? -31.682 1.031 49.814 1.00 39.28 251 LEU A CA 1
ATOM 1997 C C . LEU A 1 251 ? -31.703 -0.235 48.958 1.00 39.28 251 LEU A C 1
ATOM 1999 O O . LEU A 1 251 ? -31.470 -1.340 49.438 1.00 39.28 251 LEU A O 1
ATOM 2003 N N . THR A 1 252 ? -32.054 -0.080 47.684 1.00 33.06 252 THR A N 1
ATOM 2004 C CA . THR A 1 252 ? -31.754 -1.093 46.674 1.00 33.06 252 THR A CA 1
ATOM 2005 C C . THR A 1 252 ? -30.240 -1.127 46.500 1.00 33.06 252 THR A C 1
ATOM 2007 O O . THR A 1 252 ? -29.658 -0.165 46.002 1.00 33.06 252 THR A O 1
ATOM 2010 N N . LEU A 1 253 ? -29.614 -2.211 46.959 1.00 35.03 253 LEU A N 1
ATOM 2011 C CA . LEU A 1 253 ? -28.231 -2.555 46.640 1.00 35.03 253 LEU A CA 1
ATOM 2012 C C . LEU A 1 253 ? -28.106 -2.708 45.117 1.00 35.03 253 LEU A C 1
ATOM 2014 O O . LEU A 1 253 ? -28.725 -3.598 44.535 1.00 35.03 253 LEU A O 1
ATOM 2018 N N . ALA A 1 254 ? -27.332 -1.816 44.505 1.00 33.38 254 ALA A N 1
ATOM 2019 C CA . ALA A 1 254 ? -26.772 -1.929 43.163 1.00 33.38 254 ALA A CA 1
ATOM 2020 C C . ALA A 1 254 ? -25.245 -1.955 43.286 1.00 33.38 254 ALA A C 1
ATOM 2022 O O . ALA A 1 254 ? -24.730 -1.283 44.213 1.00 33.38 254 ALA A O 1
#

Solvent-accessible surface area (backbone atoms only — not comparable to full-atom values): 14655 Å² total; per-residue (Å²): 110,69,29,60,52,50,35,64,63,44,38,59,57,55,43,52,56,49,50,53,53,51,48,54,52,49,54,52,49,51,52,53,49,54,55,50,51,73,72,60,83,68,93,60,77,69,57,58,57,52,50,52,52,51,54,51,58,58,55,71,67,66,68,62,84,59,37,74,66,51,26,40,53,46,46,49,26,49,29,68,68,68,63,68,91,88,67,77,68,85,48,72,69,42,44,54,49,51,53,57,48,30,69,55,32,35,60,52,45,53,53,52,49,54,52,50,50,53,53,50,49,53,49,50,54,53,52,51,50,52,50,51,51,52,52,51,53,51,51,52,51,52,51,54,51,52,49,52,51,52,51,52,51,49,53,54,52,51,52,59,67,71,51,56,56,69,60,55,52,52,48,52,51,52,51,53,53,50,41,75,69,37,73,78,62,57,71,61,81,87,80,86,82,83,83,81,87,77,53,73,74,54,48,53,45,30,51,53,35,51,51,50,36,50,54,54,16,62,75,65,47,23,33,49,42,42,80,52,97,51,44,65,44,79,40,94,72,62,45,77,52,75,84,77,87,67,84,79,75,82,79,75,88,126

pLDDT: mean 79.28, std 13.99, range [33.06, 97.06]

InterPro domains:
  IPR003280 Two pore domain potassium channel [PTHR11003] (2-131)
  IPR013099 Potassium channel domain [PF07885] (52-121)

Sequence (254 aa):
MGATVIIWLEADHELEGKKAKVKHVFDIYSQIINETIARRGDGGESDETTACIIIKSSRDGMTTRWTFAAATLYALTVITSTGYDHVTPATDPGRIFTVFFGLIGIPLMFITAADIRKFLSEIVIRTYANFLVIGKMIANLVEMGAQKSKQRNANILYDKECEDETERDNFIKGFNTIRFTDPDISAIDPKLRVRRDLARPELETLCASREFVYDENLKAKETKYIMVDISYKLNAKPRPFTLFAFPVTRLTLA

Foldseek 3Di:
DQLVVLCVVAVVVLLVVLVVVLVVVVVVVVVVVVVVCVVPVDDDPVVVVVVVVVVVVSVVVSDGPSDSVNSVVVLVCLLVVVDDPPDDRPDPVSVVSSVVSSVVRNVVVVVVVVVVVVVVVVVVVVVVVVVVVVVVVVVVVVVVVVVVVVVVVVVVVVVVVVPPVVVVVVVVVVVVVCCVPPPVNVPDDDDDDDDDDDDPVLVVLQVVQVVVQVVVCVVVQWNQWDDDRSHIDGDPDIDGDDDPDDDPPPPPDD

Secondary structure (DSSP, 8-state):
-HHHHHHHHHHHHHHHHHHHHHHHHHHHHHHHHHHHHHHH-S--HHHHHHHHHHHHHHHHTT--S--HHHHHHHHHHHHTT---TT----SHHHHHHHHHHHHHHHHHHHHHHHHHHHHHHHHHHHHHHHHHHHHHHHHHHHHHHHHHHHHHHHHHHHHHHH--HHHHHHHHHHHHHHHHH-HHHHTPPPPP-PPPPPPHHHHHHHHHHHHHHHHHHHHHTB--EEEETTEEEE-SS--B--------------

Organism: Caenorhabditis briggsae (NCBI:txid6238)

Mean predicted aligned error: 19.36 Å